Protein AF-A0A372Q2W2-F1 (afdb_monomer_lite)

Radius of gyration: 63.66 Å; chains: 1; bounding box: 96×68×212 Å

Structure (mmCIF, N/CA/C/O backbone):
data_AF-A0A372Q2W2-F1
#
_entry.id   AF-A0A372Q2W2-F1
#
loop_
_atom_site.group_PDB
_atom_site.id
_atom_site.type_symbol
_atom_site.label_atom_id
_atom_site.label_alt_id
_atom_site.label_comp_id
_atom_site.label_asym_id
_atom_site.label_entity_id
_atom_site.label_seq_id
_atom_site.pdbx_PDB_ins_code
_atom_site.Cartn_x
_atom_site.Cartn_y
_atom_site.Cartn_z
_atom_site.occupancy
_atom_site.B_iso_or_equiv
_atom_site.auth_seq_id
_atom_site.auth_comp_id
_atom_site.auth_asym_id
_atom_site.auth_atom_id
_atom_site.pdbx_PDB_model_num
ATOM 1 N N . MET A 1 1 ? -8.840 1.214 107.432 1.00 38.44 1 MET A N 1
ATOM 2 C CA . MET A 1 1 ? -9.945 1.806 108.218 1.00 38.44 1 MET A CA 1
ATOM 3 C C . MET A 1 1 ? -10.559 2.932 107.397 1.00 38.44 1 MET A C 1
ATOM 5 O O . MET A 1 1 ? -9.838 3.856 107.045 1.00 38.44 1 MET A O 1
ATOM 9 N N . GLN A 1 2 ? -11.826 2.793 106.997 1.00 54.72 2 GLN A N 1
ATOM 10 C CA . GLN A 1 2 ? -12.550 3.765 106.167 1.00 54.72 2 GLN A CA 1
ATOM 11 C C . GLN A 1 2 ? -13.112 4.886 107.051 1.00 54.72 2 GLN A C 1
ATOM 13 O O . GLN A 1 2 ? -13.698 4.611 108.096 1.00 54.72 2 GLN A O 1
ATOM 18 N N . ARG A 1 3 ? -12.889 6.142 106.651 1.00 56.47 3 ARG A N 1
ATOM 19 C CA . ARG A 1 3 ? -13.438 7.323 107.326 1.00 56.47 3 ARG A CA 1
ATOM 20 C C . ARG A 1 3 ? -14.898 7.477 106.904 1.00 56.47 3 ARG A C 1
ATOM 22 O O . ARG A 1 3 ? -15.181 7.546 105.713 1.00 56.47 3 ARG A O 1
ATOM 29 N N . ILE A 1 4 ? -15.804 7.486 107.875 1.00 56.66 4 ILE A N 1
ATOM 30 C CA . ILE A 1 4 ? -17.222 7.775 107.660 1.00 56.66 4 ILE A CA 1
ATOM 31 C C . ILE A 1 4 ? -17.344 9.300 107.596 1.00 56.66 4 ILE A C 1
ATOM 33 O O . ILE A 1 4 ? -17.090 9.965 108.598 1.00 56.66 4 ILE A O 1
ATOM 37 N N . CYS A 1 5 ? -17.670 9.844 106.424 1.00 58.06 5 CYS A N 1
ATOM 38 C CA . CYS A 1 5 ? -17.965 11.268 106.262 1.00 58.06 5 CYS A CA 1
ATOM 39 C C . CYS A 1 5 ? -19.364 11.552 106.821 1.00 58.06 5 CYS A C 1
ATOM 41 O O . CYS A 1 5 ? -20.313 10.815 106.541 1.00 58.06 5 CYS A O 1
ATOM 43 N N . THR A 1 6 ? -19.492 12.602 107.624 1.00 60.91 6 THR A N 1
ATOM 44 C CA . THR A 1 6 ? -20.771 13.034 108.204 1.00 60.91 6 THR A CA 1
ATOM 45 C C . THR A 1 6 ? -21.367 14.173 107.385 1.00 60.91 6 THR A C 1
ATOM 47 O O . THR A 1 6 ? -20.654 14.875 106.682 1.00 60.91 6 THR A O 1
ATOM 50 N N . LEU A 1 7 ? -22.685 14.383 107.481 1.00 56.31 7 LEU A N 1
ATOM 51 C CA . LEU A 1 7 ? -23.468 15.332 106.665 1.00 56.31 7 LEU A CA 1
ATOM 52 C C . LEU A 1 7 ? -22.984 16.803 106.708 1.00 56.31 7 LEU A C 1
ATOM 54 O O . LEU A 1 7 ? -23.492 17.629 105.963 1.00 56.31 7 LEU A O 1
ATOM 58 N N . LYS A 1 8 ? -22.019 17.134 107.574 1.00 57.62 8 LYS A N 1
ATOM 59 C CA . LYS A 1 8 ? -21.371 18.452 107.652 1.00 57.62 8 LYS A CA 1
ATOM 60 C C . LYS A 1 8 ? -20.174 18.609 106.706 1.00 57.62 8 LYS A C 1
ATOM 62 O O . LYS A 1 8 ? -19.670 19.711 106.562 1.00 57.62 8 LYS A O 1
ATOM 67 N N . ASP A 1 9 ? -19.746 17.533 106.045 1.00 57.72 9 ASP A N 1
ATOM 68 C CA . ASP A 1 9 ? -18.585 17.521 105.145 1.00 57.72 9 ASP A CA 1
ATOM 69 C C . ASP A 1 9 ? -18.958 17.864 103.681 1.00 57.72 9 ASP A C 1
ATOM 71 O O . ASP A 1 9 ? -18.151 17.682 102.772 1.00 57.72 9 ASP A O 1
ATOM 75 N N . VAL A 1 10 ? -20.192 18.328 103.432 1.00 60.69 10 VAL A N 1
ATOM 76 C CA . VAL A 1 10 ? -20.742 18.636 102.093 1.00 60.69 10 VAL A CA 1
ATOM 77 C C . VAL A 1 10 ? -21.213 20.097 102.025 1.00 60.69 10 VAL A C 1
ATOM 79 O O . VAL A 1 10 ? -22.311 20.382 101.560 1.00 60.69 10 VAL A O 1
ATOM 82 N N . GLU A 1 11 ? -20.410 21.038 102.523 1.00 57.31 11 GLU A N 1
ATOM 83 C CA . GLU A 1 11 ? -20.670 22.484 102.359 1.00 57.31 11 GLU A CA 1
ATOM 84 C C . GLU A 1 11 ? -19.734 23.180 101.357 1.00 57.31 11 GLU A C 1
ATOM 86 O O . GLU A 1 11 ? -19.865 24.379 101.142 1.00 57.31 11 GLU A O 1
ATOM 91 N N . ASP A 1 12 ? -18.882 22.438 100.644 1.00 55.84 12 ASP A N 1
ATOM 92 C CA . ASP A 1 12 ? -18.117 22.983 99.516 1.00 55.84 12 ASP A CA 1
ATOM 93 C C . ASP A 1 12 ? -18.777 22.588 98.192 1.00 55.84 12 ASP A C 1
ATOM 95 O O . ASP A 1 12 ? -18.516 21.544 97.581 1.00 55.84 12 ASP A O 1
ATOM 99 N N . GLY A 1 13 ? -19.713 23.436 97.773 1.00 59.09 13 GLY A N 1
ATOM 100 C CA . GLY A 1 13 ? -20.379 23.342 96.486 1.00 59.09 13 GLY A CA 1
ATOM 101 C C . GLY A 1 13 ? -19.418 23.635 95.340 1.00 59.09 13 GLY A C 1
ATOM 102 O O . GLY A 1 13 ? -19.049 24.782 95.170 1.00 59.09 13 GLY A O 1
ATOM 103 N N . GLU A 1 14 ? -19.048 22.610 94.558 1.00 60.97 14 GLU A N 1
ATOM 104 C CA . GLU A 1 14 ? -18.688 22.722 93.122 1.00 60.97 14 GLU A CA 1
ATOM 105 C C . GLU A 1 14 ? -18.312 21.372 92.451 1.00 60.97 14 GLU A C 1
ATOM 107 O O . GLU A 1 14 ? -17.466 21.306 91.562 1.00 60.97 14 GLU A O 1
ATOM 112 N N . LYS A 1 15 ? -18.923 20.239 92.841 1.00 60.97 15 LYS A N 1
ATOM 113 C CA . LYS A 1 15 ? -18.635 18.922 92.211 1.00 60.97 15 LYS A CA 1
ATOM 114 C C . LYS A 1 15 ? -19.848 18.058 91.875 1.00 60.97 15 LYS A C 1
ATOM 116 O O . LYS A 1 15 ? -19.739 16.838 91.781 1.00 60.97 15 LYS A O 1
ATOM 121 N N . LEU A 1 16 ? -21.002 18.667 91.634 1.00 60.53 16 LEU A N 1
ATOM 122 C CA . LEU A 1 16 ? -22.105 17.957 90.994 1.00 60.53 16 LEU A CA 1
ATOM 123 C C . LEU A 1 16 ? -22.059 18.296 89.508 1.00 60.53 16 LEU A C 1
ATOM 125 O O . LEU A 1 16 ? -22.544 19.340 89.080 1.00 60.53 16 LEU A O 1
ATOM 129 N N . GLY A 1 17 ? -21.423 17.419 88.724 1.00 62.66 17 GLY A N 1
ATOM 130 C CA . GLY A 1 17 ? -21.629 17.404 87.277 1.00 62.66 17 GLY A CA 1
ATOM 131 C C . GLY A 1 17 ? -23.129 17.406 86.971 1.00 62.66 17 GLY A C 1
ATOM 132 O O . GLY A 1 17 ? -23.929 16.965 87.800 1.00 62.66 17 GLY A O 1
ATOM 133 N N . SER A 1 18 ? -23.503 17.947 85.810 1.00 64.75 18 SER A N 1
ATOM 134 C CA . SER A 1 18 ? -24.898 18.095 85.384 1.00 64.75 18 SER A CA 1
ATOM 135 C C . SER A 1 18 ? -25.704 16.836 85.731 1.00 64.75 18 SER A C 1
ATOM 137 O O . SER A 1 18 ? -25.207 15.736 85.462 1.00 64.75 18 SER A O 1
ATOM 139 N N . PRO A 1 19 ? -26.918 16.961 86.309 1.00 62.28 19 PRO A N 1
ATOM 140 C CA . PRO A 1 19 ? -27.772 15.808 86.554 1.00 62.28 19 PRO A CA 1
ATOM 141 C C . PRO A 1 19 ? -27.828 14.963 85.279 1.00 62.28 19 PRO A C 1
ATOM 143 O O . PRO A 1 19 ? -27.962 15.554 84.198 1.00 62.28 19 PRO A O 1
ATOM 146 N N . PRO A 1 20 ? -27.693 13.623 85.358 1.00 64.31 20 PRO A N 1
ATOM 147 C CA . PRO A 1 20 ? -27.841 12.786 84.179 1.00 64.31 20 PRO A CA 1
ATOM 148 C C . PRO A 1 20 ? -29.150 13.191 83.521 1.00 64.31 20 PRO A C 1
ATOM 150 O O . PRO A 1 20 ? -30.167 13.299 84.210 1.00 64.31 20 PRO A O 1
ATOM 153 N N . LEU A 1 21 ? -29.089 13.518 82.228 1.00 58.56 21 LEU A N 1
ATOM 154 C CA . LEU A 1 21 ? -30.245 13.968 81.471 1.00 58.56 21 LEU A CA 1
ATOM 155 C C . LEU A 1 21 ? -31.319 12.890 81.642 1.00 58.56 21 LEU A C 1
ATOM 157 O O . LEU A 1 21 ? -31.222 11.822 81.040 1.00 58.56 21 LEU A O 1
ATOM 161 N N . ASN A 1 22 ? -32.278 13.132 82.539 1.00 55.81 22 ASN A N 1
ATOM 162 C CA . ASN A 1 22 ? -33.287 12.164 82.942 1.00 55.81 22 ASN A CA 1
ATOM 163 C C . ASN A 1 22 ? -34.325 12.109 81.824 1.00 55.81 22 ASN A C 1
ATOM 165 O O . ASN A 1 22 ? -35.427 12.645 81.930 1.00 55.81 22 ASN A O 1
ATOM 169 N N . ARG A 1 23 ? -33.914 11.564 80.678 1.00 65.62 23 ARG A N 1
ATOM 170 C CA . ARG A 1 23 ? -34.832 11.228 79.608 1.00 65.62 23 ARG A CA 1
ATOM 171 C C . ARG A 1 23 ? -35.626 10.039 80.107 1.00 65.62 23 ARG A C 1
ATOM 173 O O . ARG A 1 23 ? -35.096 8.937 80.235 1.00 65.62 23 ARG A O 1
ATOM 180 N N . TYR A 1 24 ? -36.905 10.287 80.362 1.00 74.88 24 TYR A N 1
ATOM 181 C CA . TYR A 1 24 ? -37.892 9.223 80.347 1.00 74.88 24 TYR A CA 1
ATOM 182 C C . TYR A 1 24 ? -37.689 8.379 79.076 1.00 74.88 24 TYR A C 1
ATOM 184 O O . TYR A 1 24 ? -37.323 8.937 78.032 1.00 74.88 24 TYR A O 1
ATOM 192 N N . PRO A 1 25 ? -37.884 7.051 79.148 1.00 78.94 25 PRO A N 1
ATOM 193 C CA . PRO A 1 25 ? -37.880 6.211 77.961 1.00 78.94 25 PRO A CA 1
ATOM 194 C C . PRO A 1 25 ? -38.804 6.820 76.901 1.00 78.94 25 PRO A C 1
ATOM 196 O O . PRO A 1 25 ? -39.837 7.386 77.282 1.00 78.94 25 PRO A O 1
ATOM 199 N N . PRO A 1 26 ? -38.454 6.718 75.606 1.00 84.19 26 PRO A N 1
ATOM 200 C CA . PRO A 1 26 ? -39.281 7.253 74.537 1.00 84.19 26 PRO A CA 1
ATOM 201 C C . PRO A 1 26 ? -40.734 6.833 74.718 1.00 84.19 26 PRO A C 1
ATOM 203 O O . PRO A 1 26 ? -41.021 5.676 75.051 1.00 84.19 26 PRO A O 1
ATOM 206 N N . SER A 1 27 ? -41.655 7.774 74.529 1.00 90.81 27 SER A N 1
ATOM 207 C CA . SER A 1 27 ? -43.072 7.445 74.645 1.00 90.81 27 SER A CA 1
ATOM 208 C C . SER A 1 27 ? -43.457 6.437 73.558 1.00 90.81 27 SER A C 1
ATOM 210 O O . SER A 1 27 ? -42.832 6.366 72.499 1.00 90.81 27 SER A O 1
ATOM 212 N N . ARG A 1 28 ? -44.518 5.655 73.782 1.00 93.50 28 ARG A N 1
ATOM 213 C CA . ARG A 1 28 ? -44.999 4.692 72.777 1.00 93.50 28 ARG A CA 1
ATOM 214 C C . ARG A 1 28 ? -45.209 5.343 71.398 1.00 93.50 28 ARG A C 1
ATOM 216 O O . ARG A 1 28 ? -44.862 4.738 70.390 1.00 93.50 28 ARG A O 1
ATOM 223 N N . ALA A 1 29 ? -45.727 6.571 71.367 1.00 93.31 29 ALA A N 1
ATOM 224 C CA . ALA A 1 29 ? -45.943 7.320 70.132 1.00 93.31 29 ALA A CA 1
ATOM 225 C C . ALA A 1 29 ? -44.623 7.679 69.423 1.00 93.31 29 ALA A C 1
ATOM 227 O O . ALA A 1 29 ? -44.530 7.552 68.206 1.00 93.31 29 ALA A O 1
ATOM 228 N N . GLU A 1 30 ? -43.585 8.065 70.173 1.00 93.00 30 GLU A N 1
ATOM 229 C CA . GLU A 1 30 ? -42.253 8.340 69.611 1.00 93.00 30 GLU A CA 1
ATOM 230 C C . GLU A 1 30 ? -41.621 7.080 69.011 1.00 93.00 30 GLU A C 1
ATOM 232 O O . GLU A 1 30 ? -40.990 7.151 67.957 1.00 93.00 30 GLU A O 1
ATOM 237 N N . ILE A 1 31 ? -41.808 5.922 69.652 1.00 94.25 31 ILE A N 1
ATOM 238 C CA . ILE A 1 31 ? -41.313 4.634 69.146 1.00 94.25 31 ILE A CA 1
ATOM 239 C C . ILE A 1 31 ? -42.034 4.252 67.849 1.00 94.25 31 ILE A C 1
ATOM 241 O O . ILE A 1 31 ? -41.382 3.854 66.885 1.00 94.25 31 ILE A O 1
ATOM 245 N N . GLU A 1 32 ? -43.361 4.389 67.795 1.00 95.88 32 GLU A N 1
ATOM 246 C CA . GLU A 1 32 ? -44.143 4.104 66.585 1.00 95.88 32 GLU A CA 1
ATOM 247 C C . GLU A 1 32 ? -43.736 5.024 65.423 1.00 95.88 32 GLU A C 1
ATOM 249 O O . GLU A 1 32 ? -43.525 4.555 64.306 1.00 95.88 32 GLU A O 1
ATOM 254 N N . GLU A 1 33 ? -43.526 6.316 65.681 1.00 95.56 33 GLU A N 1
ATOM 255 C CA . GLU A 1 33 ? -43.071 7.265 64.662 1.00 95.56 33 GLU A CA 1
ATOM 256 C C . GLU A 1 33 ? -41.638 6.964 64.181 1.00 95.56 33 GLU A C 1
ATOM 258 O O . GLU A 1 33 ? -41.339 7.039 62.987 1.00 95.56 33 GLU A O 1
ATOM 263 N N . GLN A 1 34 ? -40.735 6.586 65.094 1.00 95.62 34 GLN A N 1
ATOM 264 C CA . GLN A 1 34 ? -39.393 6.119 64.733 1.00 95.62 34 GLN A CA 1
ATOM 265 C C . GLN A 1 34 ? -39.442 4.851 63.877 1.00 95.62 34 GLN A C 1
ATOM 267 O O . GLN A 1 34 ? -38.691 4.757 62.910 1.00 95.62 34 GLN A O 1
ATOM 272 N N . LEU A 1 35 ? -40.337 3.911 64.186 1.00 96.69 35 LEU A N 1
ATOM 273 C CA . LEU A 1 35 ? -40.507 2.686 63.410 1.00 96.69 35 LEU A CA 1
ATOM 274 C C . LEU A 1 35 ? -41.027 2.977 61.996 1.00 96.69 35 LEU A C 1
ATOM 276 O O . LEU A 1 35 ? -40.514 2.413 61.034 1.00 96.69 35 LEU A O 1
ATOM 280 N N . VAL A 1 36 ? -41.999 3.884 61.853 1.00 97.25 36 VAL A N 1
ATOM 281 C CA . VAL A 1 36 ? -42.505 4.315 60.538 1.00 97.25 36 VAL A CA 1
ATOM 282 C C . VAL A 1 36 ? -41.385 4.938 59.703 1.00 97.25 36 VAL A C 1
ATOM 284 O O . VAL A 1 36 ? -41.212 4.560 58.546 1.00 97.25 36 VAL A O 1
ATOM 287 N N . ARG A 1 37 ? -40.579 5.832 60.294 1.00 97.44 37 ARG A N 1
ATOM 288 C CA . ARG A 1 37 ? -39.408 6.413 59.614 1.00 97.44 37 ARG A CA 1
ATOM 289 C C . ARG A 1 37 ? -38.397 5.347 59.200 1.00 97.44 37 ARG A C 1
ATOM 291 O O . ARG A 1 37 ? -37.998 5.315 58.043 1.00 97.44 37 ARG A O 1
ATOM 298 N N . ALA A 1 38 ? -38.037 4.446 60.113 1.00 97.44 38 ALA A N 1
ATOM 299 C CA . ALA A 1 38 ? -37.080 3.380 59.832 1.00 97.44 38 ALA A CA 1
ATOM 300 C C . ALA A 1 38 ? -37.562 2.454 58.702 1.00 97.44 38 ALA A C 1
ATOM 302 O O . ALA A 1 38 ? -36.780 2.102 57.823 1.00 97.44 38 ALA A O 1
ATOM 303 N N . ASN A 1 39 ? -38.852 2.107 58.679 1.00 97.62 39 ASN A N 1
ATOM 304 C CA . ASN A 1 39 ? -39.432 1.307 57.600 1.00 97.62 39 ASN A CA 1
ATOM 305 C C . ASN A 1 39 ? -39.370 2.043 56.255 1.00 97.62 39 ASN A C 1
ATOM 307 O O . ASN A 1 39 ? -38.974 1.446 55.255 1.00 97.62 39 ASN A O 1
ATOM 311 N N . GLN A 1 40 ? -39.685 3.342 56.233 1.00 97.88 40 GLN A N 1
ATOM 312 C CA . GLN A 1 40 ? -39.597 4.156 55.019 1.00 97.88 40 GLN A CA 1
ATOM 313 C C . GLN A 1 40 ? -38.157 4.266 54.494 1.00 97.88 40 GLN A C 1
ATOM 315 O O . GLN A 1 40 ? -37.920 4.192 53.282 1.00 97.88 40 GLN A O 1
ATOM 320 N N . ASP A 1 41 ? -37.186 4.414 55.395 1.00 98.00 41 ASP A N 1
ATOM 321 C CA . ASP A 1 41 ? -35.764 4.434 55.053 1.00 98.00 41 ASP A CA 1
ATOM 322 C C . ASP A 1 41 ? -35.319 3.077 54.486 1.00 98.00 41 ASP A C 1
ATOM 324 O O . ASP A 1 41 ? -34.608 3.028 53.478 1.00 98.00 41 ASP A O 1
ATOM 328 N N . CYS A 1 42 ? -35.784 1.968 55.072 1.00 97.88 42 CYS A N 1
ATOM 329 C CA . CYS A 1 42 ? -35.529 0.621 54.563 1.00 97.88 42 CYS A CA 1
ATOM 330 C C . CYS A 1 42 ? -36.097 0.414 53.153 1.00 97.88 42 CYS A C 1
ATOM 332 O O . CYS A 1 42 ? -35.379 -0.083 52.283 1.00 97.88 42 CYS A O 1
ATOM 334 N N . GLU A 1 43 ? -37.343 0.814 52.894 1.00 98.06 43 GLU A N 1
ATOM 335 C CA . GLU A 1 43 ? -37.943 0.737 51.555 1.00 98.06 43 GLU A CA 1
ATOM 336 C C . GLU A 1 43 ? -37.144 1.554 50.537 1.00 98.06 43 GLU A C 1
ATOM 338 O O . GLU A 1 43 ? -36.782 1.058 49.468 1.00 98.06 43 GLU A O 1
ATOM 343 N N . THR A 1 44 ? -36.774 2.782 50.905 1.00 97.81 44 THR A N 1
ATOM 344 C CA . THR A 1 44 ? -35.970 3.667 50.054 1.00 97.81 44 THR A CA 1
ATOM 345 C C . THR A 1 44 ? -34.603 3.056 49.743 1.00 97.81 44 THR A C 1
ATOM 347 O O . THR A 1 44 ? -34.137 3.106 48.599 1.00 97.81 44 THR A O 1
ATOM 350 N N . ALA A 1 45 ? -33.953 2.443 50.735 1.00 98.25 45 ALA A N 1
ATOM 351 C CA . ALA A 1 45 ? -32.677 1.761 50.559 1.00 98.25 45 ALA A CA 1
ATOM 352 C C . ALA A 1 45 ? -32.797 0.548 49.621 1.00 98.25 45 ALA A C 1
ATOM 354 O O . ALA A 1 45 ? -31.951 0.374 48.738 1.00 98.25 45 ALA A O 1
ATOM 355 N N . ILE A 1 46 ? -33.859 -0.255 49.759 1.00 98.25 46 ILE A N 1
ATOM 356 C CA . ILE A 1 46 ? -34.144 -1.394 48.873 1.00 98.25 46 ILE A CA 1
ATOM 357 C C . ILE A 1 46 ? -34.349 -0.910 47.434 1.00 98.25 46 ILE A C 1
ATOM 359 O O . ILE A 1 46 ? -33.732 -1.441 46.508 1.00 98.25 46 ILE A O 1
ATOM 363 N N . ASP A 1 47 ? -35.140 0.142 47.236 1.00 98.44 47 ASP A N 1
ATOM 364 C CA . ASP A 1 47 ? -35.374 0.744 45.924 1.00 98.44 47 ASP A CA 1
ATOM 365 C C . ASP A 1 47 ? -34.089 1.270 45.284 1.00 98.44 47 ASP A C 1
ATOM 367 O O . ASP A 1 47 ? -33.840 1.062 44.090 1.00 98.44 47 ASP A O 1
ATOM 371 N N . CYS A 1 48 ? -33.238 1.927 46.071 1.00 98.31 48 CYS A N 1
ATOM 372 C CA . CYS A 1 48 ? -31.932 2.383 45.612 1.00 98.31 48 CYS A CA 1
ATOM 373 C C . CYS A 1 48 ? -31.040 1.199 45.213 1.00 98.31 48 CYS A C 1
ATOM 375 O O . CYS A 1 48 ? -30.428 1.228 44.141 1.00 98.31 48 CYS A O 1
ATOM 377 N N . GLY A 1 49 ? -31.017 0.134 46.021 1.00 98.62 49 GLY A N 1
ATOM 378 C CA . GLY A 1 49 ? -30.296 -1.104 45.727 1.00 98.62 49 GLY A CA 1
ATOM 379 C C . GLY A 1 49 ? -30.766 -1.762 44.427 1.00 98.62 49 GLY A C 1
ATOM 380 O O . GLY A 1 49 ? -29.947 -2.121 43.578 1.00 98.62 49 GLY A O 1
ATOM 381 N N . ASN A 1 50 ? -32.080 -1.832 44.208 1.00 98.38 50 ASN A N 1
ATOM 382 C CA . ASN A 1 50 ? -32.673 -2.383 42.989 1.00 98.38 50 ASN A CA 1
ATOM 383 C C . ASN A 1 50 ? -32.288 -1.572 41.743 1.00 98.38 50 ASN A C 1
ATOM 385 O O . ASN A 1 50 ? -31.890 -2.142 40.719 1.00 98.38 50 ASN A O 1
ATOM 389 N N . ARG A 1 51 ? -32.336 -0.235 41.827 1.00 98.50 51 ARG A N 1
ATOM 390 C CA . ARG A 1 51 ? -31.897 0.651 40.733 1.00 98.50 51 ARG A CA 1
ATOM 391 C C . ARG A 1 51 ? -30.408 0.493 40.444 1.00 98.50 51 ARG A C 1
ATOM 393 O O . ARG A 1 51 ? -30.015 0.453 39.275 1.00 98.50 51 ARG A O 1
ATOM 400 N N . LEU A 1 52 ? -29.581 0.383 41.483 1.00 98.50 52 LEU A N 1
ATOM 401 C CA . LEU A 1 52 ? -28.144 0.168 41.337 1.00 98.50 52 LEU A CA 1
ATOM 402 C C . LEU A 1 52 ? -27.859 -1.168 40.644 1.00 98.50 52 LEU A C 1
ATOM 404 O O . LEU A 1 52 ? -27.113 -1.204 39.667 1.00 98.50 52 LEU A O 1
ATOM 408 N N . LEU A 1 53 ? -28.517 -2.246 41.073 1.00 98.50 53 LEU A N 1
ATOM 409 C CA . LEU A 1 53 ? -28.384 -3.566 40.460 1.00 98.50 53 LEU A CA 1
ATOM 410 C C . LEU A 1 53 ? -28.768 -3.548 38.973 1.00 98.50 53 LEU A C 1
ATOM 412 O O . LEU A 1 53 ? -28.063 -4.129 38.143 1.00 98.50 53 LEU A O 1
ATOM 416 N N . ALA A 1 54 ? -29.856 -2.861 38.614 1.00 98.38 54 ALA A N 1
ATOM 417 C CA . ALA A 1 54 ? -30.269 -2.705 37.221 1.00 98.38 54 ALA A CA 1
ATOM 418 C C . ALA A 1 54 ? -29.203 -1.972 36.385 1.00 98.38 54 ALA A C 1
ATOM 420 O O . ALA A 1 54 ? -28.851 -2.434 35.296 1.00 98.38 54 ALA A O 1
ATOM 421 N N . ARG A 1 55 ? -28.625 -0.884 36.913 1.00 98.44 55 ARG A N 1
ATOM 422 C CA . ARG A 1 55 ? -27.527 -0.152 36.254 1.00 98.44 55 ARG A CA 1
ATOM 423 C C . ARG A 1 55 ? -26.279 -1.019 36.087 1.00 98.44 55 ARG A C 1
ATOM 425 O O . ARG A 1 55 ? -25.720 -1.061 34.992 1.00 98.44 55 ARG A O 1
ATOM 432 N N . CYS A 1 56 ? -25.888 -1.771 37.115 1.00 98.50 56 CYS A N 1
ATOM 433 C CA . CYS A 1 56 ? -24.752 -2.694 37.049 1.00 98.50 56 CYS A CA 1
ATOM 434 C C . CYS A 1 56 ? -24.931 -3.751 35.949 1.00 98.50 56 CYS A C 1
ATOM 436 O O . CYS A 1 56 ? -23.990 -4.034 35.207 1.00 98.50 56 CYS A O 1
ATOM 438 N N . LYS A 1 57 ? -26.146 -4.293 35.775 1.00 98.38 57 LYS A N 1
ATOM 439 C CA . LYS A 1 57 ? -26.447 -5.247 34.692 1.00 98.38 57 LYS A CA 1
ATOM 440 C C . LYS A 1 57 ? -26.255 -4.635 33.302 1.00 98.38 57 LYS A C 1
ATOM 442 O O . LYS A 1 57 ? -25.722 -5.305 32.417 1.00 98.38 57 LYS A O 1
ATOM 447 N N . VAL A 1 58 ? -26.681 -3.387 33.098 1.00 98.44 58 VAL A N 1
ATOM 448 C CA . VAL A 1 58 ? -26.494 -2.676 31.821 1.00 98.44 58 VAL A CA 1
ATOM 449 C C . VAL A 1 58 ? -25.009 -2.432 31.557 1.00 98.44 58 VAL A C 1
ATOM 451 O O . VAL A 1 58 ? -24.520 -2.786 30.485 1.00 98.44 58 VAL A O 1
ATOM 454 N N . LEU A 1 59 ? -24.277 -1.915 32.549 1.00 98.44 59 LEU A N 1
ATOM 455 C CA . LEU A 1 59 ? -22.839 -1.660 32.433 1.00 98.44 59 LEU A CA 1
ATOM 456 C C . LEU A 1 59 ? -22.048 -2.934 32.127 1.00 98.44 59 LEU A C 1
ATOM 458 O O . LEU A 1 59 ? -21.155 -2.911 31.287 1.00 98.44 59 LEU A O 1
ATOM 462 N N . TYR A 1 60 ? -22.399 -4.060 32.750 1.00 98.50 60 TYR A N 1
ATOM 463 C CA . TYR A 1 60 ? -21.751 -5.341 32.479 1.00 98.50 60 TYR A CA 1
ATOM 464 C C . TYR A 1 60 ? -21.927 -5.785 31.019 1.00 98.50 60 TYR A C 1
ATOM 466 O O . TYR A 1 60 ? -20.960 -6.175 30.361 1.00 98.50 60 TYR A O 1
ATOM 474 N N . LYS A 1 61 ? -23.154 -5.689 30.485 1.00 98.50 61 LYS A N 1
ATOM 475 C CA . LYS A 1 61 ? -23.436 -6.017 29.077 1.00 98.50 61 LYS A CA 1
ATOM 476 C C . LYS A 1 61 ? -22.666 -5.106 28.126 1.00 98.50 61 LYS A C 1
ATOM 478 O O . LYS A 1 61 ? -22.100 -5.586 27.146 1.00 98.50 61 LYS A O 1
ATOM 483 N N . GLU A 1 62 ? -22.622 -3.816 28.431 1.00 98.44 62 GLU A N 1
ATOM 484 C CA . GLU A 1 62 ? -21.937 -2.836 27.597 1.00 98.44 62 GLU A CA 1
ATOM 485 C C . GLU A 1 62 ? -20.417 -3.026 27.617 1.00 98.44 62 GLU A C 1
ATOM 487 O O . GLU A 1 62 ? -19.778 -3.003 26.566 1.00 98.44 62 GLU A O 1
ATOM 492 N N . ASN A 1 63 ? -19.841 -3.326 28.782 1.00 98.56 63 ASN A N 1
ATOM 493 C CA . ASN A 1 63 ? -18.422 -3.642 28.912 1.00 98.56 63 ASN A CA 1
ATOM 494 C C . ASN A 1 63 ? -18.056 -4.887 28.086 1.00 98.56 63 ASN A C 1
ATOM 496 O O . ASN A 1 63 ? -17.105 -4.860 27.307 1.00 98.56 63 ASN A O 1
ATOM 500 N N . ARG A 1 64 ? -18.880 -5.943 28.143 1.00 98.50 64 ARG A N 1
ATOM 501 C CA . ARG A 1 64 ? -18.703 -7.127 27.289 1.00 98.50 64 ARG A CA 1
ATOM 502 C C . ARG A 1 64 ? -18.753 -6.767 25.800 1.00 98.50 64 ARG A C 1
ATOM 504 O O . ARG A 1 64 ? -17.874 -7.166 25.042 1.00 98.50 64 ARG A O 1
ATOM 511 N N . ARG A 1 65 ? -19.727 -5.948 25.389 1.00 98.56 65 ARG A N 1
ATOM 512 C CA . ARG A 1 65 ? -19.859 -5.469 24.004 1.00 98.56 65 ARG A CA 1
ATOM 513 C C . ARG A 1 65 ? -18.625 -4.685 23.544 1.00 98.56 65 ARG A C 1
ATOM 515 O O . ARG A 1 65 ? -18.229 -4.787 22.383 1.00 98.56 65 ARG A O 1
ATOM 522 N N . ILE A 1 66 ? -18.045 -3.863 24.418 1.00 98.56 66 ILE A N 1
ATOM 523 C CA . ILE A 1 66 ? -16.825 -3.097 24.132 1.00 98.56 66 ILE A CA 1
ATOM 524 C C . ILE A 1 66 ? -15.625 -4.037 24.000 1.00 98.56 66 ILE A C 1
ATOM 526 O O . ILE A 1 66 ? -14.886 -3.916 23.026 1.00 98.56 66 ILE A O 1
ATOM 530 N N . GLN A 1 67 ? -15.470 -5.009 24.900 1.00 98.62 67 GLN A N 1
ATOM 531 C CA . GLN A 1 67 ? -14.396 -6.004 24.825 1.00 98.62 67 GLN A CA 1
ATOM 532 C C . GLN A 1 67 ? -14.454 -6.826 23.533 1.00 98.62 67 GLN A C 1
ATOM 534 O O . GLN A 1 67 ? -13.426 -7.044 22.893 1.00 98.62 67 GLN A O 1
ATOM 539 N N . ASP A 1 68 ? -15.646 -7.244 23.107 1.00 98.56 68 ASP A N 1
ATOM 540 C CA . ASP A 1 68 ? -15.812 -7.990 21.858 1.00 98.56 68 ASP A CA 1
ATOM 541 C C . ASP A 1 68 ? -15.432 -7.135 20.638 1.00 98.56 68 ASP A C 1
ATOM 543 O O . ASP A 1 68 ? -14.729 -7.601 19.736 1.00 98.56 68 ASP A O 1
ATOM 547 N N . LYS A 1 69 ? -15.811 -5.847 20.632 1.00 98.56 69 LYS A N 1
ATOM 548 C CA . LYS A 1 69 ? -15.356 -4.900 19.601 1.00 98.56 69 LYS A CA 1
ATOM 549 C C . LYS A 1 69 ? -13.842 -4.712 19.628 1.00 98.56 69 LYS A C 1
ATOM 551 O O . LYS A 1 69 ? -13.224 -4.722 18.569 1.00 98.56 69 LYS A O 1
ATOM 556 N N . GLN A 1 70 ? -13.243 -4.575 20.808 1.00 98.62 70 GLN A N 1
ATOM 557 C CA . GLN A 1 70 ? -11.799 -4.418 20.957 1.00 98.62 70 GLN A CA 1
ATOM 558 C C . GLN A 1 70 ? -11.051 -5.620 20.374 1.00 98.62 70 GLN A C 1
ATOM 560 O O . GLN A 1 70 ? -10.158 -5.429 19.555 1.00 98.62 70 GLN A O 1
ATOM 565 N N . LYS A 1 71 ? -11.476 -6.850 20.694 1.00 98.62 71 LYS A N 1
ATOM 566 C CA . LYS A 1 71 ? -10.910 -8.077 20.106 1.00 98.62 71 LYS A CA 1
ATOM 567 C C . LYS A 1 71 ? -11.006 -8.078 18.581 1.00 98.62 71 LYS A C 1
ATOM 569 O O . LYS A 1 71 ? -10.034 -8.413 17.906 1.00 98.62 71 LYS A O 1
ATOM 574 N N . LYS A 1 72 ? -12.156 -7.668 18.032 1.00 98.62 72 LYS A N 1
ATOM 575 C CA . LYS A 1 72 ? -12.346 -7.550 16.580 1.00 98.62 72 LYS A CA 1
ATOM 576 C C . LYS A 1 72 ? -11.378 -6.537 15.965 1.00 98.62 72 LYS A C 1
ATOM 578 O O . LYS A 1 72 ? -10.759 -6.842 14.951 1.00 98.62 72 LYS A O 1
ATOM 583 N N . TYR A 1 73 ? -11.218 -5.362 16.572 1.00 98.50 73 TYR A N 1
ATOM 584 C CA . TYR A 1 73 ? -10.275 -4.355 16.084 1.00 98.50 73 TYR A CA 1
ATOM 585 C C . TYR A 1 73 ? -8.825 -4.822 16.172 1.00 98.50 73 TYR A C 1
ATOM 587 O O . TYR A 1 73 ? -8.073 -4.594 15.233 1.00 98.50 73 TYR A O 1
ATOM 595 N N . THR A 1 74 ? -8.437 -5.530 17.234 1.00 98.69 74 THR A N 1
ATOM 596 C CA . THR A 1 74 ? -7.098 -6.124 17.342 1.00 98.69 74 THR A CA 1
ATOM 597 C C . THR A 1 74 ? -6.829 -7.120 16.213 1.00 98.69 74 THR A C 1
ATOM 599 O O . THR A 1 74 ? -5.753 -7.089 15.621 1.00 98.69 74 THR A O 1
ATOM 602 N N . LEU A 1 75 ? -7.806 -7.969 15.873 1.00 98.56 75 LEU A N 1
ATOM 603 C CA . LEU A 1 75 ? -7.674 -8.912 14.761 1.00 98.56 75 LEU A CA 1
ATOM 604 C C . LEU A 1 75 ? -7.538 -8.189 13.414 1.00 98.56 75 LEU A C 1
ATOM 606 O O . LEU A 1 75 ? -6.634 -8.500 12.644 1.00 98.56 75 LEU A O 1
ATOM 610 N N . LEU A 1 76 ? -8.401 -7.202 13.153 1.00 98.62 76 LEU A N 1
ATOM 611 C CA . LEU A 1 76 ? -8.346 -6.402 11.926 1.00 98.62 76 LEU A CA 1
ATOM 612 C C . LEU A 1 76 ? -7.026 -5.638 11.803 1.00 98.62 76 LEU A C 1
ATOM 614 O O . LEU A 1 76 ? -6.448 -5.580 10.725 1.00 98.62 76 LEU A O 1
ATOM 618 N N . PHE A 1 77 ? -6.527 -5.081 12.906 1.00 98.56 77 PHE A N 1
ATOM 619 C CA . PHE A 1 77 ? -5.242 -4.395 12.929 1.00 98.56 77 PHE A CA 1
ATOM 620 C C . PHE A 1 77 ? -4.099 -5.349 12.575 1.00 98.56 77 PHE A C 1
ATOM 622 O O . PHE A 1 77 ? -3.259 -5.001 11.752 1.00 98.56 77 PHE A O 1
ATOM 629 N N . LYS A 1 78 ? -4.105 -6.573 13.118 1.00 98.62 78 LYS A N 1
ATOM 630 C CA . LYS A 1 78 ? -3.114 -7.600 12.776 1.00 98.62 78 LYS A CA 1
ATOM 631 C C . LYS A 1 78 ? -3.140 -7.940 11.278 1.00 98.62 78 LYS A C 1
ATOM 633 O O . LYS A 1 78 ? -2.098 -7.901 10.628 1.00 98.62 78 LYS A O 1
ATOM 638 N N . GLN A 1 79 ? -4.325 -8.177 10.714 1.00 98.62 79 GLN A N 1
ATOM 639 C CA . GLN A 1 79 ? -4.489 -8.445 9.278 1.00 98.62 79 GLN A CA 1
ATOM 640 C C . GLN A 1 79 ? -4.018 -7.273 8.408 1.00 98.62 79 GLN A C 1
ATOM 642 O O . GLN A 1 79 ? -3.351 -7.474 7.392 1.00 98.62 79 GLN A O 1
ATOM 647 N N . LEU A 1 80 ? -4.328 -6.042 8.822 1.00 98.56 80 LEU A N 1
ATOM 648 C CA . LEU A 1 80 ? -3.873 -4.834 8.142 1.00 98.56 80 LEU A CA 1
ATOM 649 C C . LEU A 1 80 ? -2.345 -4.726 8.170 1.00 98.56 80 LEU A C 1
ATOM 651 O O . LEU A 1 80 ? -1.740 -4.395 7.154 1.00 98.56 80 LEU A O 1
ATOM 655 N N . THR A 1 81 ? -1.712 -5.019 9.310 1.00 98.56 81 THR A N 1
ATOM 656 C CA . THR A 1 81 ? -0.249 -4.992 9.414 1.00 98.56 81 THR A CA 1
ATOM 657 C C . THR A 1 81 ? 0.410 -6.049 8.534 1.00 98.56 81 THR A C 1
ATOM 659 O O . THR A 1 81 ? 1.364 -5.718 7.838 1.00 98.56 81 THR A O 1
ATOM 662 N N . GLU A 1 82 ? -0.131 -7.269 8.492 1.00 98.62 82 GLU A N 1
ATOM 663 C CA . GLU A 1 82 ? 0.362 -8.352 7.629 1.00 98.62 82 GLU A CA 1
ATOM 664 C C . GLU A 1 82 ? 0.246 -7.969 6.145 1.00 98.62 82 GLU A C 1
ATOM 666 O O . GLU A 1 82 ? 1.244 -7.971 5.422 1.00 98.62 82 GLU A O 1
ATOM 671 N N . SER A 1 83 ? -0.931 -7.501 5.719 1.00 98.44 83 SER A N 1
ATOM 672 C CA . SER A 1 83 ? -1.163 -7.057 4.334 1.00 98.44 83 SER A CA 1
ATOM 673 C C . SER A 1 83 ? -0.243 -5.895 3.939 1.00 98.44 83 SER A C 1
ATOM 675 O O . SER A 1 83 ? 0.264 -5.839 2.824 1.00 98.44 83 SER A O 1
ATOM 677 N N . ASN A 1 84 ? 0.020 -4.960 4.858 1.00 98.44 84 ASN A N 1
ATOM 678 C CA . ASN A 1 84 ? 0.924 -3.836 4.608 1.00 98.44 84 ASN A CA 1
ATOM 679 C C . ASN A 1 84 ? 2.387 -4.300 4.485 1.00 98.44 84 ASN A C 1
ATOM 681 O O . ASN A 1 84 ? 3.131 -3.785 3.654 1.00 98.44 84 ASN A O 1
ATOM 685 N N . THR A 1 85 ? 2.814 -5.295 5.271 1.00 98.50 85 THR A N 1
ATOM 686 C CA . THR A 1 85 ? 4.157 -5.878 5.115 1.00 98.50 85 THR A CA 1
ATOM 687 C C . THR A 1 85 ? 4.330 -6.601 3.781 1.00 98.50 85 THR A C 1
ATOM 689 O O . THR A 1 85 ? 5.374 -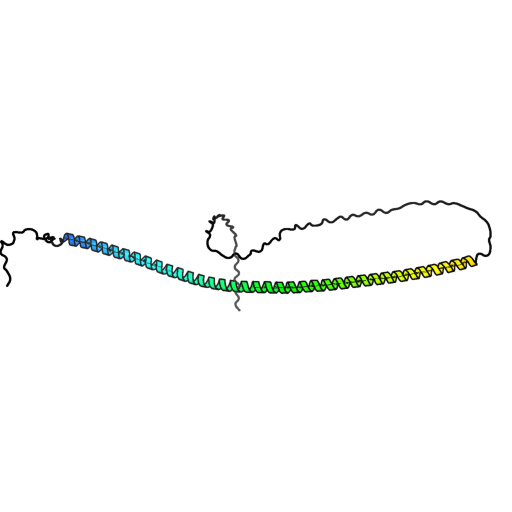6.445 3.150 1.00 98.50 85 THR A O 1
ATOM 692 N N . GLU A 1 86 ? 3.304 -7.317 3.318 1.00 98.62 86 GLU A N 1
ATOM 693 C CA . GLU A 1 86 ? 3.298 -7.980 2.010 1.00 98.62 86 GLU A CA 1
ATOM 694 C C . GLU A 1 86 ? 3.296 -6.966 0.859 1.00 98.62 86 GLU A C 1
ATOM 696 O O . GLU A 1 86 ? 4.094 -7.061 -0.068 1.00 98.62 86 GLU A O 1
ATOM 701 N N . LEU A 1 87 ? 2.475 -5.919 0.946 1.00 98.56 87 LEU A N 1
ATOM 702 C CA . LEU A 1 87 ? 2.462 -4.865 -0.066 1.00 98.56 87 LEU A CA 1
ATOM 703 C C . LEU A 1 87 ? 3.817 -4.151 -0.156 1.00 98.56 87 LEU A C 1
ATOM 705 O O . LEU A 1 87 ? 4.300 -3.870 -1.252 1.00 98.56 87 LEU A O 1
ATOM 709 N N . LYS A 1 88 ? 4.471 -3.893 0.982 1.00 98.69 88 LYS A N 1
ATOM 710 C CA . LYS A 1 88 ? 5.823 -3.317 1.000 1.00 98.69 88 LYS A CA 1
ATOM 711 C C . LYS A 1 88 ? 6.844 -4.218 0.310 1.00 98.69 88 LYS A C 1
ATOM 713 O O . LYS A 1 88 ? 7.663 -3.701 -0.447 1.00 98.69 88 LYS A O 1
ATOM 718 N N . SER A 1 89 ? 6.815 -5.530 0.553 1.00 98.50 89 SER A N 1
ATOM 719 C CA . SER A 1 89 ? 7.751 -6.452 -0.102 1.00 98.50 89 SER A CA 1
ATOM 720 C C . SER A 1 89 ? 7.496 -6.539 -1.609 1.00 98.50 89 SER A C 1
ATOM 722 O O . SER A 1 89 ? 8.453 -6.487 -2.381 1.00 98.50 89 SER A O 1
ATOM 724 N N . LEU A 1 90 ? 6.230 -6.561 -2.040 1.00 98.69 90 LEU A N 1
ATOM 725 C CA . LEU A 1 90 ? 5.856 -6.520 -3.457 1.00 98.69 90 LEU A CA 1
ATOM 726 C C . LEU A 1 90 ? 6.362 -5.251 -4.149 1.00 98.69 90 LEU A C 1
ATOM 728 O O . LEU A 1 90 ? 7.005 -5.346 -5.187 1.00 98.69 90 LEU A O 1
ATOM 732 N N . VAL A 1 91 ? 6.159 -4.072 -3.552 1.00 98.69 91 VAL A N 1
ATOM 733 C CA . VAL A 1 91 ? 6.644 -2.801 -4.121 1.00 98.69 91 VAL A CA 1
ATOM 734 C C . VAL A 1 91 ? 8.166 -2.797 -4.284 1.00 98.69 91 VAL A C 1
ATOM 736 O O . VAL A 1 91 ? 8.675 -2.306 -5.291 1.00 98.69 91 VAL A O 1
ATOM 739 N N . VAL A 1 92 ? 8.906 -3.336 -3.312 1.00 98.69 92 VAL A N 1
ATOM 740 C CA . VAL A 1 92 ? 10.371 -3.444 -3.405 1.00 98.69 92 VAL A CA 1
ATOM 741 C C . VAL A 1 92 ? 10.781 -4.386 -4.540 1.00 98.69 92 VAL A C 1
ATOM 743 O O . VAL A 1 92 ? 11.670 -4.040 -5.318 1.00 98.69 92 VAL A O 1
ATOM 746 N N . ASN A 1 93 ? 10.121 -5.538 -4.665 1.00 98.44 93 ASN A N 1
ATOM 747 C CA . ASN A 1 93 ? 10.410 -6.512 -5.717 1.00 98.44 93 ASN A CA 1
ATOM 748 C C . ASN A 1 93 ? 10.099 -5.961 -7.114 1.00 98.44 93 ASN A C 1
ATOM 750 O O . ASN A 1 93 ? 10.937 -6.070 -8.006 1.00 98.44 93 ASN A O 1
ATOM 754 N N . GLU A 1 94 ? 8.947 -5.313 -7.288 1.00 98.50 94 GLU A N 1
ATOM 755 C CA . GLU A 1 94 ? 8.553 -4.678 -8.550 1.00 98.50 94 GLU A CA 1
ATOM 756 C C . GLU A 1 94 ? 9.560 -3.606 -8.965 1.00 98.50 94 GLU A C 1
ATOM 758 O O . GLU A 1 94 ? 10.092 -3.651 -10.072 1.00 98.50 94 GLU A O 1
ATOM 763 N N . ARG A 1 95 ? 9.928 -2.701 -8.047 1.00 98.44 95 ARG A N 1
ATOM 764 C CA . ARG A 1 95 ? 10.950 -1.673 -8.309 1.00 98.44 95 ARG A CA 1
ATOM 765 C C . ARG A 1 95 ? 12.288 -2.274 -8.723 1.00 98.44 95 ARG A C 1
ATOM 767 O O . ARG A 1 95 ? 12.927 -1.760 -9.637 1.00 98.44 95 ARG A O 1
ATOM 774 N N . LYS A 1 96 ? 12.706 -3.358 -8.067 1.00 98.62 96 LYS A N 1
ATOM 775 C CA . LYS A 1 96 ? 13.935 -4.069 -8.422 1.00 98.62 96 LYS A CA 1
ATOM 776 C C . LYS A 1 96 ? 13.843 -4.662 -9.831 1.00 98.62 96 LYS A C 1
ATOM 778 O O . LYS A 1 96 ? 14.741 -4.434 -10.633 1.00 98.62 96 LYS A O 1
ATOM 783 N N . SER A 1 97 ? 12.754 -5.363 -10.143 1.00 98.38 97 SER A N 1
ATOM 784 C CA . SER A 1 97 ? 12.551 -5.966 -11.465 1.00 98.38 97 SER A CA 1
ATOM 785 C C . SER A 1 97 ? 12.475 -4.920 -12.582 1.00 98.38 97 SER A C 1
ATOM 787 O O . SER A 1 97 ? 13.042 -5.122 -13.653 1.00 98.38 97 SER A O 1
ATOM 789 N N . HIS A 1 98 ? 11.860 -3.763 -12.313 1.00 98.56 98 HIS A N 1
ATOM 790 C CA . HIS A 1 98 ? 11.816 -2.641 -13.243 1.00 98.56 98 HIS A CA 1
ATOM 791 C C . HIS A 1 98 ? 13.217 -2.092 -13.516 1.00 98.56 98 HIS A C 1
ATOM 793 O O . HIS A 1 98 ? 13.581 -1.918 -14.673 1.00 98.56 98 HIS A O 1
ATOM 799 N N . ALA A 1 99 ? 14.024 -1.867 -12.474 1.00 98.50 99 ALA A N 1
ATOM 800 C CA . ALA A 1 99 ? 15.398 -1.390 -12.630 1.00 98.50 99 ALA A CA 1
ATOM 801 C C . ALA A 1 99 ? 16.278 -2.385 -13.413 1.00 98.50 99 ALA A C 1
ATOM 803 O O . ALA A 1 99 ? 17.085 -1.977 -14.246 1.00 98.50 99 ALA A O 1
ATOM 804 N N . GLU A 1 100 ? 16.108 -3.692 -13.185 1.00 98.62 100 GLU A N 1
ATOM 805 C CA . GLU A 1 100 ? 16.803 -4.740 -13.947 1.00 98.62 100 GLU A CA 1
ATOM 806 C C . GLU A 1 100 ? 16.394 -4.737 -15.428 1.00 98.62 100 GLU A C 1
ATOM 808 O O . GLU A 1 100 ? 17.247 -4.834 -16.314 1.00 98.62 100 GLU A O 1
ATOM 813 N N . LEU A 1 101 ? 15.096 -4.592 -15.705 1.00 98.62 101 LEU A N 1
ATOM 814 C CA . LEU A 1 101 ? 14.567 -4.533 -17.065 1.00 98.62 101 LEU A CA 1
ATOM 815 C C . LEU A 1 101 ? 15.024 -3.265 -17.801 1.00 98.62 101 LEU A C 1
ATOM 817 O O . LEU A 1 101 ? 15.427 -3.336 -18.961 1.00 98.62 101 LEU A O 1
ATOM 821 N N . GLU A 1 102 ? 15.004 -2.122 -17.120 1.00 98.62 102 GLU A N 1
ATOM 822 C CA . GLU A 1 102 ? 15.478 -0.839 -17.635 1.00 98.62 102 GLU A CA 1
ATOM 823 C C . GLU A 1 102 ? 16.969 -0.896 -17.984 1.00 98.62 102 GLU A C 1
ATOM 825 O O . GLU A 1 102 ? 17.353 -0.523 -19.092 1.00 98.62 102 GLU A O 1
ATOM 830 N N . ALA A 1 103 ? 17.803 -1.452 -17.097 1.00 98.62 103 ALA A N 1
ATOM 831 C CA . ALA A 1 103 ? 19.224 -1.654 -17.367 1.00 98.62 103 ALA A CA 1
ATOM 832 C C . ALA A 1 103 ? 19.452 -2.555 -18.591 1.00 98.62 103 ALA A C 1
ATOM 834 O O . ALA A 1 103 ? 20.293 -2.246 -19.436 1.00 98.62 103 ALA A O 1
ATOM 835 N N . LYS A 1 104 ? 18.674 -3.638 -18.727 1.00 98.69 104 LYS A N 1
ATOM 836 C CA . LYS A 1 104 ? 18.763 -4.546 -19.877 1.00 98.69 104 LYS A CA 1
ATOM 837 C C . LYS A 1 104 ? 18.444 -3.834 -21.194 1.00 98.69 104 LYS A C 1
ATOM 839 O O . LYS A 1 104 ? 19.221 -3.947 -22.139 1.00 98.69 104 LYS A O 1
ATOM 844 N N . TYR A 1 105 ? 17.336 -3.095 -21.256 1.00 98.50 105 TYR A N 1
ATOM 845 C CA . TYR A 1 105 ? 16.963 -2.366 -22.471 1.00 98.50 105 TYR A CA 1
ATOM 846 C C . TYR A 1 105 ? 17.940 -1.239 -22.795 1.00 98.50 105 TYR A C 1
ATOM 848 O O . TYR A 1 105 ? 18.238 -1.006 -23.963 1.00 98.50 105 TYR A O 1
ATOM 856 N N . LEU A 1 106 ? 18.477 -0.558 -21.783 1.00 98.75 106 LEU A N 1
ATOM 857 C CA . LEU A 1 106 ? 19.477 0.483 -21.985 1.00 98.75 106 LEU A CA 1
ATOM 858 C C . LEU A 1 106 ? 20.760 -0.080 -22.617 1.00 98.75 106 LEU A C 1
ATOM 860 O O . LEU A 1 106 ? 21.304 0.529 -23.538 1.00 98.75 106 LEU A O 1
ATOM 864 N N . GLU A 1 107 ? 21.228 -1.245 -22.166 1.00 98.62 107 GLU A N 1
ATOM 865 C CA . GLU A 1 107 ? 22.381 -1.922 -22.771 1.00 98.62 107 GLU A CA 1
ATOM 866 C C . GLU A 1 107 ? 22.088 -2.416 -24.195 1.00 98.62 107 GLU A C 1
ATOM 868 O O . GLU A 1 107 ? 22.916 -2.239 -25.087 1.00 98.62 107 GLU A O 1
ATOM 873 N N . GLU A 1 108 ? 20.893 -2.950 -24.453 1.00 98.69 108 GLU A N 1
ATOM 874 C CA . GLU A 1 108 ? 20.479 -3.358 -25.801 1.00 98.69 108 GLU A CA 1
ATOM 875 C C . GLU A 1 108 ? 20.417 -2.165 -26.769 1.00 98.69 108 GLU A C 1
ATOM 877 O O . GLU A 1 108 ? 20.966 -2.228 -27.868 1.00 98.69 108 GLU A O 1
ATOM 882 N N . ILE A 1 109 ? 19.844 -1.036 -26.338 1.00 98.62 109 ILE A N 1
ATOM 883 C CA . ILE A 1 109 ? 19.804 0.207 -27.122 1.00 98.62 109 ILE A CA 1
ATOM 884 C C . ILE A 1 109 ? 21.221 0.702 -27.432 1.00 98.62 109 ILE A C 1
ATOM 886 O O . ILE A 1 109 ? 21.494 1.103 -28.565 1.00 98.62 109 ILE A O 1
ATOM 890 N N . LYS A 1 110 ? 22.140 0.668 -26.458 1.00 98.62 110 LYS A N 1
ATOM 891 C CA . LYS A 1 110 ? 23.547 1.035 -26.688 1.00 98.62 110 LYS A CA 1
ATOM 892 C C . LYS A 1 110 ? 24.215 0.103 -27.698 1.00 98.62 110 LYS A C 1
ATOM 894 O O . LYS A 1 110 ? 24.890 0.599 -28.600 1.00 98.62 110 LYS A O 1
ATOM 899 N N . SER A 1 111 ? 24.005 -1.210 -27.574 1.00 98.62 111 SER A N 1
ATOM 900 C CA . SER A 1 111 ? 24.548 -2.205 -28.507 1.00 98.62 111 SER A CA 1
ATOM 901 C C . SER A 1 111 ? 24.061 -1.928 -29.928 1.00 98.62 111 SER A C 1
ATOM 903 O O . SER A 1 111 ? 24.871 -1.690 -30.825 1.00 98.62 111 SER A O 1
ATOM 905 N N . LEU A 1 112 ? 22.742 -1.833 -30.119 1.00 98.62 112 LEU A N 1
ATOM 906 C CA . LEU A 1 112 ? 22.125 -1.555 -31.418 1.00 98.62 112 LEU A CA 1
ATOM 907 C C . LEU A 1 112 ? 22.599 -0.228 -32.017 1.00 98.62 112 LEU A C 1
ATOM 909 O O . LEU A 1 112 ? 22.846 -0.144 -33.219 1.00 98.62 112 LEU A O 1
ATOM 913 N N . LYS A 1 113 ? 22.775 0.809 -31.192 1.00 98.62 113 LYS A N 1
ATOM 914 C CA . LYS A 1 113 ? 23.314 2.094 -31.647 1.00 98.62 113 LYS A CA 1
ATOM 915 C C . LYS A 1 113 ? 24.739 1.953 -32.190 1.00 98.62 113 LYS A C 1
ATOM 917 O O . LYS A 1 113 ? 25.033 2.510 -33.243 1.00 98.62 113 L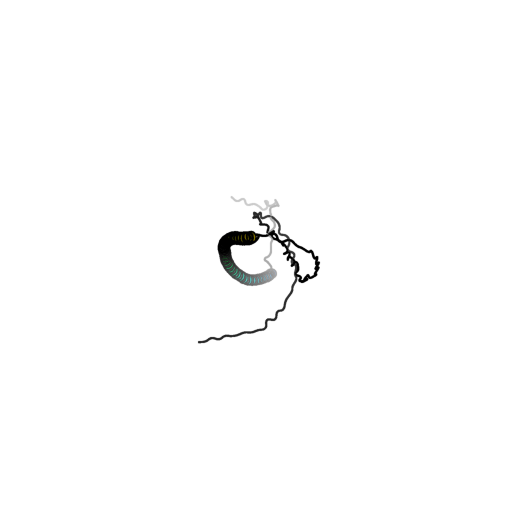YS A O 1
ATOM 922 N N . SER A 1 114 ? 25.600 1.197 -31.507 1.00 98.25 114 SER A N 1
ATOM 923 C CA . SER A 1 114 ? 26.973 0.963 -31.973 1.00 98.25 114 SER A CA 1
ATOM 924 C C . SER A 1 114 ? 27.031 0.093 -33.235 1.00 98.25 114 SER A C 1
ATOM 926 O O . SER A 1 114 ? 27.839 0.346 -34.126 1.00 98.25 114 SER A O 1
ATOM 928 N N . GLU A 1 115 ? 26.145 -0.897 -33.372 1.00 98.44 115 GLU A N 1
ATOM 929 C CA . GLU A 1 115 ? 25.995 -1.668 -34.611 1.00 98.44 115 GLU A CA 1
ATOM 930 C C . GLU A 1 115 ? 25.554 -0.784 -35.782 1.00 98.44 115 GLU A C 1
ATOM 932 O O . GLU A 1 115 ? 26.124 -0.876 -36.872 1.00 98.44 115 GLU A O 1
ATOM 937 N N . LEU A 1 116 ? 24.585 0.108 -35.554 1.00 98.38 116 LEU A N 1
ATOM 938 C CA . LEU A 1 116 ? 24.104 1.044 -36.567 1.00 98.38 116 LEU A CA 1
ATOM 939 C C . LEU A 1 116 ? 25.217 1.988 -37.045 1.00 98.38 116 LEU A C 1
ATOM 941 O O . LEU A 1 116 ? 25.381 2.172 -38.251 1.00 98.38 116 LEU A O 1
ATOM 945 N N . GLU A 1 117 ? 26.003 2.537 -36.118 1.00 98.38 117 GLU A N 1
ATOM 946 C CA . GLU A 1 117 ? 27.151 3.401 -36.422 1.00 98.38 117 GLU A CA 1
ATOM 947 C C . GLU A 1 117 ? 28.207 2.657 -37.258 1.00 98.38 117 GLU A C 1
ATOM 949 O O . GLU A 1 117 ? 28.632 3.145 -38.306 1.00 98.38 117 GLU A O 1
ATOM 954 N N . ASN A 1 118 ? 28.539 1.416 -36.888 1.00 98.06 118 ASN A N 1
ATOM 955 C CA . ASN A 1 118 ? 29.467 0.576 -37.651 1.00 98.06 118 ASN A CA 1
ATOM 956 C C . ASN A 1 118 ? 28.981 0.298 -39.086 1.00 98.06 118 ASN A C 1
ATOM 958 O O . ASN A 1 118 ? 29.770 0.336 -40.038 1.00 98.06 118 ASN A O 1
ATOM 962 N N . VAL A 1 119 ? 27.687 0.003 -39.261 1.00 97.94 119 VAL A N 1
ATOM 963 C CA . VAL A 1 119 ? 27.084 -0.218 -40.586 1.00 97.94 119 VAL A CA 1
ATOM 964 C C . VAL A 1 119 ? 27.111 1.065 -41.413 1.00 97.94 119 VAL A C 1
ATOM 966 O O . VAL A 1 119 ? 27.447 1.018 -42.601 1.00 97.94 119 VAL A O 1
ATOM 969 N N . GLN A 1 120 ? 26.813 2.210 -40.795 1.00 98.12 120 GLN A N 1
ATOM 970 C CA . GLN A 1 120 ? 26.889 3.510 -41.450 1.00 98.12 120 GLN A CA 1
ATOM 971 C C . GLN A 1 120 ? 28.312 3.784 -41.954 1.00 98.12 120 GLN A C 1
ATOM 973 O O . GLN A 1 120 ? 28.494 4.020 -43.150 1.00 98.12 120 GLN A O 1
ATOM 978 N N . GLU A 1 121 ? 29.331 3.646 -41.106 1.00 97.62 121 GLU A N 1
ATOM 979 C CA . GLU A 1 121 ? 30.728 3.832 -41.511 1.00 97.62 121 GLU A CA 1
ATOM 980 C C . GLU A 1 121 ? 31.152 2.888 -42.643 1.00 97.62 121 GLU A C 1
ATOM 982 O O . GLU A 1 121 ? 31.885 3.279 -43.559 1.00 97.62 121 GLU A O 1
ATOM 987 N N . LEU A 1 122 ? 30.721 1.624 -42.588 1.00 97.75 122 LEU A N 1
ATOM 988 C CA . LEU A 1 122 ? 31.013 0.648 -43.634 1.00 97.75 122 LEU A CA 1
ATOM 989 C C . LEU A 1 122 ? 30.384 1.068 -44.968 1.00 97.75 122 LEU A C 1
ATOM 991 O O . LEU A 1 122 ? 31.029 0.962 -46.015 1.00 97.75 122 LEU A O 1
ATOM 995 N N . SER A 1 123 ? 29.146 1.565 -44.931 1.00 97.12 123 SER A N 1
ATOM 996 C CA . SER A 1 123 ? 28.439 2.054 -46.114 1.00 97.12 123 SER A CA 1
ATOM 997 C C . SER A 1 123 ? 29.127 3.282 -46.723 1.00 97.12 123 SER A C 1
ATOM 999 O O . SER A 1 123 ? 29.349 3.311 -47.935 1.00 97.12 123 SER A O 1
ATOM 1001 N N . GLU A 1 124 ? 29.579 4.231 -45.897 1.00 97.88 124 GLU A N 1
ATOM 1002 C CA . GLU A 1 124 ? 30.310 5.422 -46.340 1.00 97.88 124 GLU A CA 1
ATOM 1003 C C . GLU A 1 124 ? 31.663 5.063 -46.963 1.00 97.88 124 GLU A C 1
ATOM 1005 O O . GLU A 1 124 ? 32.044 5.606 -48.004 1.00 97.88 124 GLU A O 1
ATOM 1010 N N . ARG A 1 125 ? 32.394 4.113 -46.365 1.00 97.19 125 ARG A N 1
ATOM 1011 C CA . ARG A 1 125 ? 33.652 3.594 -46.925 1.00 97.19 125 ARG A CA 1
ATOM 1012 C C . ARG A 1 125 ? 33.434 2.914 -48.276 1.00 97.19 125 ARG A C 1
ATOM 1014 O O . ARG A 1 125 ? 34.217 3.131 -49.201 1.00 97.19 125 ARG A O 1
ATOM 1021 N N . ASN A 1 126 ? 32.374 2.118 -48.403 1.00 97.50 126 ASN A N 1
ATOM 1022 C CA . ASN A 1 126 ? 32.019 1.452 -49.656 1.00 97.50 126 ASN A CA 1
ATOM 1023 C C . ASN A 1 126 ? 31.666 2.476 -50.747 1.00 97.50 126 ASN A C 1
ATOM 1025 O O . ASN A 1 126 ? 32.172 2.375 -51.864 1.00 97.50 126 ASN A O 1
ATOM 1029 N N . LEU A 1 127 ? 30.878 3.502 -50.408 1.00 97.38 127 LEU A N 1
ATOM 1030 C CA . LEU A 1 127 ? 30.529 4.582 -51.331 1.00 97.38 127 LEU A CA 1
ATOM 1031 C C . LEU A 1 127 ? 31.781 5.322 -51.825 1.00 97.38 127 LEU A C 1
ATOM 1033 O O . LEU A 1 127 ? 32.014 5.385 -53.028 1.00 97.38 127 LEU A O 1
ATOM 1037 N N . LYS A 1 128 ? 32.661 5.754 -50.909 1.00 97.38 128 LYS A N 1
ATOM 1038 C CA . LYS A 1 128 ? 33.941 6.406 -51.251 1.00 97.38 128 LYS A CA 1
ATOM 1039 C C . LYS A 1 128 ? 34.819 5.534 -52.151 1.00 97.38 128 LYS A C 1
ATOM 1041 O O . LYS A 1 128 ? 35.463 6.034 -53.072 1.00 97.38 128 LYS A O 1
ATOM 1046 N N . SER A 1 129 ? 34.854 4.224 -51.902 1.00 97.12 129 SER A N 1
ATOM 1047 C CA . SER A 1 129 ? 35.593 3.279 -52.744 1.00 97.12 129 SER A CA 1
ATOM 1048 C C . SER A 1 129 ? 35.002 3.183 -54.154 1.00 97.12 129 SER A C 1
ATOM 1050 O O . SER A 1 129 ? 35.759 3.216 -55.125 1.00 97.12 129 SER A O 1
ATOM 1052 N N . LYS A 1 130 ? 33.670 3.120 -54.280 1.00 97.62 130 LYS A N 1
ATOM 1053 C CA . LYS A 1 130 ? 32.977 3.129 -55.577 1.00 97.62 130 LYS A CA 1
ATOM 1054 C C . LYS A 1 130 ? 33.196 4.438 -56.331 1.00 97.62 130 LYS A C 1
ATOM 1056 O O . LYS A 1 130 ? 33.490 4.387 -57.520 1.00 97.62 130 LYS A O 1
ATOM 1061 N N . ASP A 1 131 ? 33.136 5.579 -55.653 1.00 98.00 131 ASP A N 1
ATOM 1062 C CA . ASP A 1 131 ? 33.385 6.892 -56.259 1.00 98.00 131 ASP A CA 1
ATOM 1063 C C . ASP A 1 131 ? 34.825 7.021 -56.770 1.00 98.00 131 ASP A C 1
ATOM 1065 O O . ASP A 1 131 ? 35.063 7.517 -57.875 1.00 98.00 131 ASP A O 1
ATOM 1069 N N . SER A 1 132 ? 35.794 6.511 -56.002 1.00 97.50 132 SER A N 1
ATOM 1070 C CA . SER A 1 132 ? 37.195 6.421 -56.425 1.00 97.50 132 SER A CA 1
ATOM 1071 C C . SER A 1 132 ? 37.348 5.543 -57.673 1.00 97.50 132 SER A C 1
ATOM 1073 O O . SER A 1 132 ? 37.961 5.956 -58.657 1.00 97.50 132 SER A O 1
ATOM 1075 N N . PHE A 1 133 ? 36.708 4.369 -57.690 1.00 97.94 133 PHE A N 1
ATOM 1076 C CA . PHE A 1 133 ? 36.720 3.469 -58.844 1.00 97.94 133 PHE A CA 1
ATOM 1077 C C . PHE A 1 133 ? 36.095 4.107 -60.094 1.00 97.94 133 PHE A C 1
ATOM 1079 O O . PHE A 1 133 ? 36.688 4.068 -61.174 1.00 97.94 133 PHE A O 1
ATOM 1086 N N . ILE A 1 134 ? 34.933 4.749 -59.947 1.00 98.19 134 ILE A N 1
ATOM 1087 C CA . ILE A 1 134 ? 34.266 5.492 -61.023 1.00 98.19 134 ILE A CA 1
ATOM 1088 C C . ILE A 1 134 ? 35.193 6.594 -61.553 1.00 98.19 134 ILE A C 1
ATOM 1090 O O . ILE A 1 134 ? 35.363 6.722 -62.765 1.00 98.19 134 ILE A O 1
ATOM 1094 N N . SER A 1 135 ? 35.853 7.343 -60.667 1.00 97.94 135 SER A N 1
ATOM 1095 C CA . SER A 1 135 ? 36.808 8.393 -61.046 1.00 97.94 135 SER A CA 1
ATOM 1096 C C . SER A 1 135 ? 37.991 7.843 -61.854 1.00 97.94 135 SER A C 1
ATOM 1098 O O . SER A 1 135 ? 38.367 8.435 -62.869 1.00 97.94 135 SER A O 1
ATOM 1100 N N . CYS A 1 136 ? 38.544 6.686 -61.470 1.00 97.81 136 CYS A N 1
ATOM 1101 C CA . CYS A 1 136 ? 39.587 6.002 -62.241 1.00 97.81 136 CYS A CA 1
ATOM 1102 C C . CYS A 1 136 ? 39.109 5.613 -63.649 1.00 97.81 136 CYS A C 1
ATOM 1104 O O . CYS A 1 136 ? 39.829 5.845 -64.623 1.00 97.81 136 CYS A O 1
ATOM 1106 N N . LEU A 1 137 ? 37.894 5.067 -63.777 1.00 97.94 137 LEU A N 1
ATOM 1107 C CA . LEU A 1 137 ? 37.316 4.702 -65.075 1.00 97.94 137 LEU A CA 1
ATOM 1108 C C . LEU A 1 137 ? 37.101 5.921 -65.978 1.00 97.94 137 LEU A C 1
ATOM 1110 O O . LEU A 1 137 ? 37.446 5.879 -67.159 1.00 97.94 137 LEU A O 1
ATOM 1114 N N . TRP A 1 138 ? 36.587 7.024 -65.429 1.00 98.12 138 TRP A N 1
ATOM 1115 C CA . TRP A 1 138 ? 36.445 8.282 -66.168 1.00 98.12 138 TRP A CA 1
ATOM 1116 C C . TRP A 1 138 ? 37.789 8.822 -66.658 1.00 98.12 138 TRP A C 1
ATOM 1118 O O . TRP A 1 138 ? 37.886 9.290 -67.794 1.00 98.12 138 TRP A O 1
ATOM 1128 N N . GLY A 1 139 ? 38.833 8.738 -65.827 1.00 97.94 139 GLY A N 1
ATOM 1129 C CA . GLY A 1 139 ? 40.195 9.100 -66.216 1.00 97.94 139 GLY A CA 1
ATOM 1130 C C . GLY A 1 139 ? 40.709 8.256 -67.385 1.00 97.94 139 GLY A C 1
ATOM 1131 O O . GLY A 1 139 ? 41.226 8.804 -68.359 1.00 97.94 139 GLY A O 1
ATOM 1132 N N . TYR A 1 140 ? 40.502 6.937 -67.330 1.00 97.94 140 TYR A N 1
ATOM 1133 C CA . TYR A 1 140 ? 40.887 6.014 -68.399 1.00 97.94 140 TYR A CA 1
ATOM 1134 C C . TYR A 1 140 ? 40.156 6.302 -69.719 1.00 97.94 140 TYR A C 1
ATOM 1136 O O . TYR A 1 140 ? 40.797 6.431 -70.762 1.00 97.94 140 TYR A O 1
ATOM 1144 N N . LEU A 1 141 ? 38.829 6.472 -69.676 1.00 97.75 141 LEU A N 1
ATOM 1145 C CA . LEU A 1 141 ? 38.017 6.793 -70.856 1.00 97.75 141 LEU A CA 1
ATOM 1146 C C . LEU A 1 141 ? 38.449 8.109 -71.511 1.00 97.75 141 LEU A C 1
ATOM 1148 O O . LEU A 1 141 ? 38.574 8.176 -72.732 1.00 97.75 141 LEU A O 1
ATOM 1152 N N . ARG A 1 142 ? 38.736 9.142 -70.709 1.00 97.12 142 ARG A N 1
ATOM 1153 C CA . ARG A 1 142 ? 39.254 10.420 -71.217 1.00 97.12 142 ARG A CA 1
ATOM 1154 C C . ARG A 1 142 ? 40.606 10.247 -71.913 1.00 97.12 142 ARG A C 1
ATOM 1156 O O . ARG A 1 142 ? 40.832 10.861 -72.951 1.00 97.12 142 ARG A O 1
ATOM 1163 N N . GLY A 1 143 ? 41.488 9.411 -71.363 1.00 96.62 143 GLY A N 1
ATOM 1164 C CA . GLY A 1 143 ? 42.767 9.070 -71.990 1.00 96.62 143 GLY A CA 1
ATOM 1165 C C . GLY A 1 143 ? 42.585 8.395 -73.352 1.00 96.62 143 GLY A C 1
ATOM 1166 O O . GLY A 1 143 ? 43.166 8.840 -74.337 1.00 96.62 143 GLY A O 1
ATOM 1167 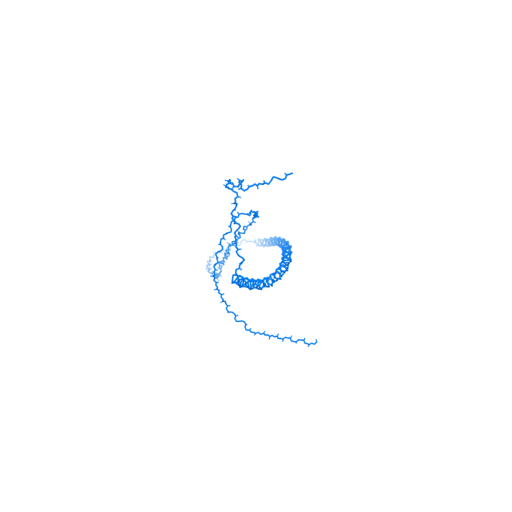N N . GLN A 1 144 ? 41.706 7.392 -73.426 1.00 96.44 144 GLN A N 1
ATOM 1168 C CA . GLN A 1 144 ? 41.362 6.712 -74.682 1.00 96.44 144 GLN A CA 1
ATOM 1169 C C . GLN A 1 144 ? 40.775 7.678 -75.726 1.00 96.44 144 GLN A C 1
ATOM 1171 O O . GLN A 1 144 ? 41.140 7.625 -76.900 1.00 96.44 144 GLN A O 1
ATOM 1176 N N . GLN A 1 145 ? 39.905 8.603 -75.306 1.00 95.81 145 GLN A N 1
ATOM 1177 C CA . GLN A 1 145 ? 39.362 9.631 -76.194 1.00 95.81 145 GLN A CA 1
ATOM 1178 C C . GLN A 1 145 ? 40.466 10.544 -76.755 1.00 95.81 145 GLN A C 1
ATOM 1180 O O . GLN A 1 145 ? 40.501 10.787 -77.961 1.00 95.81 145 GLN A O 1
ATOM 1185 N N . ALA A 1 146 ? 41.397 11.000 -75.913 1.00 95.88 146 ALA A N 1
ATOM 1186 C CA . ALA A 1 146 ? 42.510 11.843 -76.349 1.00 95.88 146 ALA A CA 1
ATOM 1187 C C . ALA A 1 146 ? 43.450 11.119 -77.335 1.00 95.88 146 ALA A C 1
ATOM 1189 O O . ALA A 1 146 ? 43.920 11.722 -78.302 1.00 95.88 146 ALA A O 1
ATOM 1190 N N . GLU A 1 147 ? 43.709 9.822 -77.134 1.00 95.50 147 GLU A N 1
ATOM 1191 C CA . GLU A 1 147 ? 44.490 9.001 -78.071 1.00 95.50 147 GLU A CA 1
ATOM 1192 C C . GLU A 1 147 ? 43.801 8.877 -79.438 1.00 95.50 147 GLU A C 1
ATOM 1194 O O . GLU A 1 147 ? 44.445 9.053 -80.477 1.00 95.50 147 GLU A O 1
ATOM 1199 N N . MET A 1 148 ? 42.486 8.636 -79.443 1.00 94.75 148 MET A N 1
ATOM 1200 C CA . MET A 1 148 ? 41.669 8.587 -80.659 1.00 94.75 148 MET A CA 1
ATOM 1201 C C . MET A 1 148 ? 41.682 9.922 -81.418 1.00 94.75 148 MET A C 1
ATOM 1203 O O . MET A 1 148 ? 41.890 9.939 -82.634 1.00 94.75 148 MET A O 1
ATOM 1207 N N . GLU A 1 149 ? 41.511 11.045 -80.716 1.00 94.38 149 GLU A N 1
ATOM 1208 C CA . GLU A 1 149 ? 41.574 12.391 -81.300 1.00 94.38 149 GLU A CA 1
ATOM 1209 C C . GLU A 1 149 ? 42.964 12.693 -81.889 1.00 94.38 149 GLU A C 1
ATOM 1211 O O . GLU A 1 149 ? 43.071 13.213 -83.004 1.00 94.38 149 GLU A O 1
ATOM 1216 N N . LEU A 1 150 ? 44.043 12.296 -81.203 1.00 93.56 150 LEU A N 1
ATOM 1217 C CA . LEU A 1 150 ? 45.415 12.451 -81.692 1.00 93.56 150 LEU A CA 1
ATOM 1218 C C . LEU A 1 150 ? 45.681 11.620 -82.956 1.00 93.56 150 LEU A C 1
ATOM 1220 O O . LEU A 1 150 ? 46.332 12.102 -83.888 1.00 93.56 150 LEU A O 1
ATOM 1224 N N . LEU A 1 151 ? 45.196 10.376 -83.006 1.00 92.00 151 LEU A N 1
ATOM 1225 C CA . LEU A 1 151 ? 45.284 9.533 -84.200 1.00 92.00 151 LEU A CA 1
ATOM 1226 C C . LEU A 1 151 ? 44.5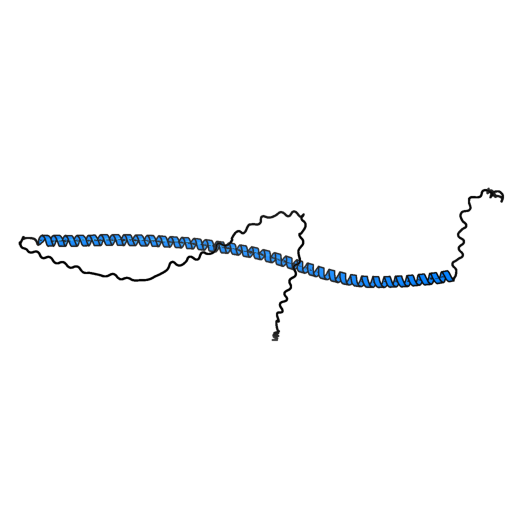26 10.163 -85.372 1.00 92.00 151 LEU A C 1
ATOM 1228 O O . LEU A 1 151 ? 45.074 10.260 -86.473 1.00 92.00 151 LEU A O 1
ATOM 1232 N N . HIS A 1 152 ? 43.309 10.657 -85.134 1.00 89.00 152 HIS A N 1
ATOM 1233 C CA . HIS A 1 152 ? 42.512 11.340 -86.152 1.00 89.00 152 HIS A CA 1
ATOM 1234 C C . HIS A 1 152 ? 43.219 12.597 -86.686 1.00 89.00 152 HIS A C 1
ATOM 1236 O O . HIS A 1 152 ? 43.283 12.815 -87.901 1.00 89.00 152 HIS A O 1
ATOM 1242 N N . PHE A 1 153 ? 43.818 13.395 -85.798 1.00 91.06 153 PHE A N 1
ATOM 1243 C CA . PHE A 1 153 ? 44.618 14.560 -86.170 1.00 91.06 153 PHE A CA 1
ATOM 1244 C C . PHE A 1 153 ? 45.830 14.177 -87.032 1.00 91.06 153 PHE A C 1
ATOM 1246 O O . PHE A 1 153 ? 46.037 14.767 -88.091 1.00 91.06 153 PHE A O 1
ATOM 1253 N N . LYS A 1 154 ? 46.597 13.149 -86.642 1.00 88.56 154 LYS A N 1
ATOM 1254 C CA . LYS A 1 154 ? 47.748 12.652 -87.422 1.00 88.56 154 LYS A CA 1
ATOM 1255 C C . LYS A 1 154 ? 47.341 12.164 -88.814 1.00 88.56 154 LYS A C 1
ATOM 1257 O O . LYS A 1 154 ? 47.998 12.508 -89.797 1.00 88.56 154 LYS A O 1
ATOM 1262 N N . HIS A 1 155 ? 46.250 11.403 -88.916 1.00 83.56 155 HIS A N 1
ATOM 1263 C CA . HIS A 1 155 ? 45.715 10.953 -90.205 1.00 83.56 155 HIS A CA 1
ATOM 1264 C C . HIS A 1 155 ? 45.276 12.123 -91.093 1.00 83.56 155 HIS A C 1
ATOM 1266 O O . HIS A 1 155 ? 45.537 12.114 -92.296 1.00 83.56 155 HIS A O 1
ATOM 1272 N N . SER A 1 156 ? 44.657 13.145 -90.500 1.00 83.38 156 SER A N 1
ATOM 1273 C CA . SER A 1 156 ? 44.225 14.351 -91.213 1.00 83.38 156 SER A CA 1
ATOM 1274 C C . SER A 1 156 ? 45.419 15.190 -91.689 1.00 83.38 156 SER A C 1
ATOM 1276 O O . SER A 1 156 ? 45.454 15.608 -92.844 1.00 83.38 156 SER A O 1
ATOM 1278 N N . ALA A 1 157 ? 46.447 15.360 -90.852 1.00 73.94 157 ALA A N 1
ATOM 1279 C CA . ALA A 1 157 ? 47.680 16.063 -91.207 1.00 73.94 157 ALA A CA 1
ATOM 1280 C C . ALA A 1 157 ? 48.452 15.360 -92.340 1.00 73.94 157 ALA A C 1
ATOM 1282 O O . ALA A 1 157 ? 48.984 16.022 -93.226 1.00 73.94 157 ALA A O 1
ATOM 1283 N N . SER A 1 158 ? 48.445 14.022 -92.375 1.00 68.69 158 SER A N 1
ATOM 1284 C CA . SER A 1 158 ? 49.063 13.239 -93.454 1.00 68.69 158 SER A CA 1
ATOM 1285 C C . SER A 1 158 ? 48.354 13.375 -94.813 1.00 68.69 158 SER A C 1
ATOM 1287 O O . SER A 1 158 ? 48.949 13.015 -95.827 1.00 68.69 158 SER A O 1
ATOM 1289 N N . ARG A 1 159 ? 47.104 13.867 -94.864 1.00 57.28 159 ARG A N 1
ATOM 1290 C CA . ARG A 1 159 ? 46.369 14.136 -96.118 1.00 57.28 159 ARG A CA 1
ATOM 1291 C C . ARG A 1 159 ? 46.588 15.544 -96.679 1.00 57.28 159 ARG A C 1
ATOM 1293 O O . ARG A 1 159 ? 46.232 15.778 -97.831 1.00 57.28 159 ARG A O 1
ATOM 1300 N N . CYS A 1 160 ? 47.198 16.463 -95.931 1.00 49.50 160 CYS A N 1
ATOM 1301 C CA . CYS A 1 160 ? 47.512 17.810 -96.416 1.00 49.50 160 CYS A CA 1
ATOM 1302 C C . CYS A 1 160 ? 48.879 17.848 -97.111 1.00 49.50 160 CYS A C 1
ATOM 1304 O O . CYS A 1 160 ? 49.857 18.384 -96.600 1.00 49.50 160 CYS A O 1
ATOM 1306 N N . GLY A 1 161 ? 48.916 17.293 -98.320 1.00 46.41 161 GLY A N 1
ATOM 1307 C CA . GLY A 1 161 ? 49.936 17.569 -99.323 1.00 46.41 161 GLY A CA 1
ATOM 1308 C C . GLY A 1 161 ? 49.309 18.267 -100.527 1.00 46.41 161 GLY A C 1
ATOM 1309 O O . GLY A 1 161 ? 49.133 17.617 -101.549 1.00 46.41 161 GLY A O 1
ATOM 1310 N N . SER A 1 162 ? 48.917 19.542 -100.385 1.00 47.34 162 SER A N 1
ATOM 1311 C CA . SER A 1 162 ? 48.892 20.597 -101.430 1.00 47.34 162 SER A CA 1
ATOM 1312 C C . SER A 1 162 ? 48.079 21.818 -100.962 1.00 47.34 162 SER A C 1
ATOM 1314 O O . SER A 1 162 ? 46.926 21.651 -100.566 1.00 47.34 162 SER A O 1
ATOM 1316 N N . PRO A 1 163 ? 48.617 23.052 -101.032 1.00 44.94 163 PRO A N 1
ATOM 1317 C CA . PRO A 1 163 ? 47.814 24.258 -100.892 1.00 44.94 163 PRO A CA 1
ATOM 1318 C C . PRO A 1 163 ? 47.086 24.517 -102.215 1.00 44.94 163 PRO A C 1
ATOM 1320 O O . PRO A 1 163 ? 47.722 24.793 -103.231 1.00 44.94 163 PRO A O 1
ATOM 1323 N N . GLN A 1 164 ? 45.755 24.458 -102.204 1.00 39.94 164 GLN A N 1
ATOM 1324 C CA . GLN A 1 164 ? 44.945 25.046 -103.265 1.00 39.94 164 GLN A CA 1
ATOM 1325 C C . GLN A 1 164 ? 44.108 26.174 -102.663 1.00 39.94 164 GLN A C 1
ATOM 1327 O O . GLN A 1 164 ? 43.343 25.992 -101.722 1.00 39.94 164 GLN A O 1
ATOM 1332 N N . SER A 1 165 ? 44.397 27.366 -103.173 1.00 49.91 165 SER A N 1
ATOM 1333 C CA . SER A 1 165 ? 43.829 28.669 -102.854 1.00 49.91 165 SER A CA 1
ATOM 1334 C C . SER A 1 165 ? 42.357 28.815 -103.247 1.00 49.91 165 SER A C 1
ATOM 1336 O O . SER A 1 165 ? 41.909 28.128 -104.159 1.00 49.91 165 SER A O 1
ATOM 1338 N N . GLN A 1 166 ? 41.738 29.871 -102.693 1.00 37.97 166 GLN A N 1
ATOM 1339 C CA . GLN A 1 166 ? 40.386 30.417 -102.927 1.00 37.97 166 GLN A CA 1
ATOM 1340 C C . GLN A 1 166 ? 39.303 29.713 -102.102 1.00 37.97 166 GLN A C 1
ATOM 1342 O O . GLN A 1 166 ? 39.254 28.497 -102.049 1.00 37.97 166 GLN A O 1
ATOM 1347 N N . GLY A 1 167 ? 38.399 30.393 -101.409 1.00 39.69 167 GLY A N 1
ATOM 1348 C CA . GLY A 1 167 ? 38.021 31.798 -101.383 1.00 39.69 167 GLY A CA 1
ATOM 1349 C C . GLY A 1 167 ? 36.583 31.864 -100.854 1.00 39.69 167 GLY A C 1
ATOM 1350 O O . GLY A 1 167 ? 35.863 30.876 -100.915 1.00 39.69 167 GLY A O 1
ATOM 1351 N N . GLU A 1 168 ? 36.206 33.047 -100.383 1.00 38.47 168 GLU A N 1
ATOM 1352 C CA . GLU A 1 168 ? 34.834 33.507 -100.130 1.00 38.47 168 GLU A CA 1
ATOM 1353 C C . GLU A 1 168 ? 34.208 33.250 -98.751 1.00 38.47 168 GLU A C 1
ATOM 1355 O O . GLU A 1 168 ? 33.932 32.145 -98.292 1.00 38.47 168 GLU A O 1
ATOM 1360 N N . ALA A 1 169 ? 33.978 34.395 -98.111 1.00 46.69 169 ALA A N 1
ATOM 1361 C CA . ALA A 1 169 ? 33.146 34.618 -96.955 1.00 46.69 169 ALA A CA 1
ATOM 1362 C C . ALA A 1 169 ? 31.670 34.356 -97.270 1.00 46.69 169 ALA A C 1
ATOM 1364 O O . ALA A 1 169 ? 31.212 34.646 -98.372 1.00 46.69 169 ALA A O 1
ATOM 1365 N N . SER A 1 170 ? 30.899 33.979 -96.252 1.00 45.22 170 SER A N 1
ATOM 1366 C CA . SER A 1 170 ? 29.564 34.543 -96.037 1.00 45.22 170 SER A CA 1
ATOM 1367 C C . SER A 1 170 ? 29.141 34.374 -94.583 1.00 45.22 170 SER A C 1
ATOM 1369 O O . SER A 1 170 ? 29.265 33.309 -93.986 1.00 45.22 170 SER A O 1
ATOM 1371 N N . HIS A 1 171 ? 28.687 35.492 -94.027 1.00 48.53 171 HIS A N 1
ATOM 1372 C CA . HIS A 1 171 ? 27.970 35.602 -92.769 1.00 48.53 171 HIS A CA 1
ATOM 1373 C C . HIS A 1 171 ? 26.660 34.818 -92.829 1.00 48.53 171 HIS A C 1
ATOM 1375 O O . HIS A 1 171 ? 25.937 34.959 -93.810 1.00 48.53 171 HIS A O 1
ATOM 1381 N N . GLU A 1 172 ? 26.269 34.164 -91.734 1.00 41.62 172 GLU A N 1
ATOM 1382 C CA . GLU A 1 172 ? 24.847 34.106 -91.398 1.00 41.62 172 GLU A CA 1
ATOM 1383 C C . GLU A 1 172 ? 24.623 34.038 -89.884 1.00 41.62 172 GLU A C 1
ATOM 1385 O O . GLU A 1 172 ? 25.104 33.157 -89.172 1.00 41.62 172 GLU A O 1
ATOM 1390 N N . LEU A 1 173 ? 23.926 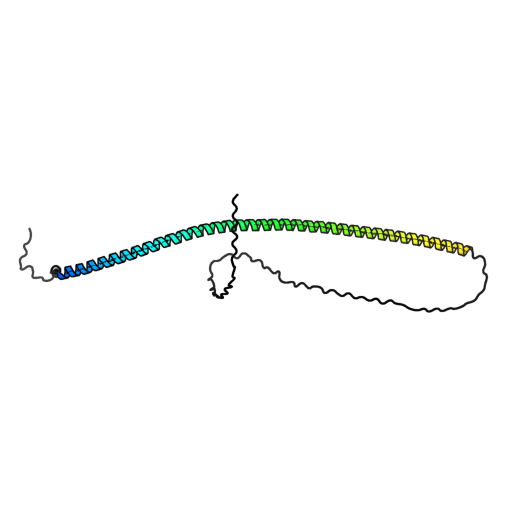35.067 -89.407 1.00 50.16 173 LEU A N 1
ATOM 1391 C CA . LEU A 1 173 ? 23.337 35.194 -88.085 1.00 50.16 173 LEU A CA 1
ATOM 1392 C C . LEU A 1 173 ? 22.191 34.181 -87.967 1.00 50.16 173 LEU A C 1
ATOM 1394 O O . LEU A 1 173 ? 21.330 34.141 -88.844 1.00 50.16 173 LEU A O 1
ATOM 1398 N N . THR A 1 174 ? 22.056 33.480 -86.841 1.00 46.44 174 THR A N 1
ATOM 1399 C CA . THR A 1 174 ? 20.724 33.020 -86.416 1.00 46.44 174 THR A CA 1
ATOM 1400 C C . THR A 1 174 ? 20.587 33.059 -84.899 1.00 46.44 174 THR A C 1
ATOM 1402 O O . THR A 1 174 ? 21.186 32.285 -84.158 1.00 46.44 174 THR A O 1
ATOM 1405 N N . VAL A 1 175 ? 19.780 34.026 -84.470 1.00 51.84 175 VAL A N 1
ATOM 1406 C CA . VAL A 1 175 ? 19.181 34.192 -83.147 1.00 51.84 175 VAL A CA 1
ATOM 1407 C C . VAL A 1 175 ? 17.896 33.366 -83.108 1.00 51.84 175 VAL A C 1
ATOM 1409 O O . VAL A 1 175 ? 17.002 33.651 -83.896 1.00 51.84 175 VAL A O 1
ATOM 1412 N N . ILE A 1 176 ? 17.780 32.410 -82.182 1.00 49.72 176 ILE A N 1
ATOM 1413 C CA . ILE A 1 176 ? 16.525 31.828 -81.657 1.00 49.72 176 ILE A CA 1
ATOM 1414 C C . ILE A 1 176 ? 16.874 31.385 -80.218 1.00 49.72 176 ILE A C 1
ATOM 1416 O O . ILE A 1 176 ? 17.875 30.705 -80.033 1.00 49.72 176 ILE A O 1
ATOM 1420 N N . GLY A 1 177 ? 16.214 31.770 -79.126 1.00 44.72 177 GLY A N 1
ATOM 1421 C CA . GLY A 1 177 ? 14.819 32.158 -78.949 1.00 44.72 177 GLY A CA 1
ATOM 1422 C C . GLY A 1 177 ? 14.106 31.096 -78.100 1.00 44.72 177 GLY A C 1
ATOM 1423 O O . GLY A 1 177 ? 13.660 30.094 -78.639 1.00 44.72 177 GLY A O 1
ATOM 1424 N N . ASP A 1 178 ? 14.005 31.368 -76.795 1.00 41.59 178 ASP A N 1
ATOM 1425 C CA . ASP A 1 178 ? 13.029 30.864 -75.811 1.00 41.59 178 ASP A CA 1
ATOM 1426 C C . ASP A 1 178 ? 12.978 29.363 -75.424 1.00 41.59 178 ASP A C 1
ATOM 1428 O O . ASP A 1 178 ? 12.690 28.485 -76.230 1.00 41.59 178 ASP A O 1
ATOM 1432 N N . LYS A 1 179 ? 13.049 29.066 -74.115 1.00 50.22 179 LYS A N 1
ATOM 1433 C CA . LYS A 1 179 ? 11.869 28.921 -73.223 1.00 50.22 179 LYS A CA 1
ATOM 1434 C C . LYS A 1 179 ? 12.253 28.305 -71.868 1.00 50.22 179 LYS A C 1
ATOM 1436 O O . LYS A 1 179 ? 12.800 27.211 -71.789 1.00 50.22 179 LYS A O 1
ATOM 1441 N N . GLN A 1 180 ? 11.867 28.998 -70.795 1.00 50.03 180 GLN A N 1
ATOM 1442 C CA . GLN A 1 180 ? 11.612 28.397 -69.480 1.00 50.03 180 GLN A CA 1
ATOM 1443 C C . GLN A 1 180 ? 10.512 27.324 -69.566 1.00 50.03 180 GLN A C 1
ATOM 1445 O O . GLN A 1 180 ? 9.584 27.468 -70.367 1.00 50.03 180 GLN A O 1
ATOM 1450 N N . PRO A 1 181 ? 10.477 26.406 -68.587 1.00 56.91 181 PRO A N 1
ATOM 1451 C CA . PRO A 1 181 ? 9.232 26.117 -67.885 1.00 56.91 181 PRO A CA 1
ATOM 1452 C C . PRO A 1 181 ? 9.292 26.597 -66.431 1.00 56.91 181 PRO A C 1
ATOM 1454 O O . PRO A 1 181 ? 10.222 26.301 -65.684 1.00 56.91 181 PRO A O 1
ATOM 1457 N N . LYS A 1 182 ? 8.248 27.336 -66.047 1.00 52.16 182 LYS A N 1
ATOM 1458 C CA . LYS A 1 182 ? 7.777 27.463 -64.670 1.00 52.16 182 LYS A CA 1
ATOM 1459 C C . LYS A 1 182 ? 7.017 26.186 -64.302 1.00 52.16 182 LYS A C 1
ATOM 1461 O O . LYS A 1 182 ? 5.989 25.931 -64.914 1.00 52.16 182 LYS A O 1
ATOM 1466 N N . GLU A 1 183 ? 7.437 25.518 -63.239 1.00 48.22 183 GLU A N 1
ATOM 1467 C CA . GLU A 1 183 ? 6.579 24.812 -62.274 1.00 48.22 183 GLU A CA 1
ATOM 1468 C C . GLU A 1 183 ? 7.232 25.061 -60.897 1.00 48.22 183 GLU A C 1
ATOM 1470 O O . GLU A 1 183 ? 8.450 25.015 -60.786 1.00 48.22 183 GLU A O 1
ATOM 1475 N N . GLY A 1 184 ? 6.571 25.458 -59.811 1.00 44.25 184 GLY A N 1
ATOM 1476 C CA . GLY A 1 184 ? 5.145 25.461 -59.516 1.00 44.25 184 GLY A CA 1
ATOM 1477 C C . GLY A 1 184 ? 4.797 24.390 -58.478 1.00 44.25 184 GLY A C 1
ATOM 1478 O O . GLY A 1 184 ? 4.202 23.392 -58.844 1.00 44.25 184 GLY A O 1
ATOM 1479 N N . GLY A 1 185 ? 5.124 24.616 -57.199 1.00 42.88 185 GLY A N 1
ATOM 1480 C CA . GLY A 1 185 ? 4.644 23.823 -56.047 1.00 42.88 185 GLY A CA 1
ATOM 1481 C C . GLY A 1 185 ? 5.576 24.007 -54.843 1.00 42.88 185 GLY A C 1
ATOM 1482 O O . GLY A 1 185 ? 6.720 23.589 -54.905 1.00 42.88 185 GLY A O 1
ATOM 1483 N N . LYS A 1 186 ? 5.302 24.897 -53.877 1.00 51.47 186 LYS A N 1
ATOM 1484 C CA . LYS A 1 186 ? 4.397 24.768 -52.712 1.00 51.47 186 LYS A CA 1
ATOM 1485 C C . LYS A 1 186 ? 4.659 23.526 -51.852 1.00 51.47 186 LYS A C 1
ATOM 1487 O O . LYS A 1 186 ? 4.115 22.484 -52.161 1.00 51.47 186 LYS A O 1
ATOM 1492 N N . GLU A 1 187 ? 5.384 23.739 -50.754 1.00 44.62 187 GLU A N 1
ATOM 1493 C CA . GLU A 1 187 ? 5.302 23.100 -49.421 1.00 44.62 187 GLU A CA 1
ATOM 1494 C C . GLU A 1 187 ? 6.333 23.885 -48.571 1.00 44.62 187 GLU A C 1
ATOM 1496 O O . GLU A 1 187 ? 7.521 23.859 -48.855 1.00 44.62 187 GLU A O 1
ATOM 1501 N N . GLY A 1 188 ? 5.966 24.919 -47.808 1.00 49.78 188 GLY A N 1
ATOM 1502 C CA . GLY A 1 188 ? 5.292 24.831 -46.514 1.00 49.78 188 GLY A CA 1
ATOM 1503 C C . GLY A 1 188 ? 6.330 24.569 -45.412 1.00 49.78 188 GLY A C 1
ATOM 1504 O O . GLY A 1 188 ? 6.692 23.413 -45.245 1.00 49.78 188 GLY A O 1
ATOM 1505 N N . PRO A 1 189 ? 6.840 25.572 -44.661 1.00 56.31 189 PRO A N 1
ATOM 1506 C CA . PRO A 1 189 ? 7.531 25.272 -43.415 1.00 56.31 189 PRO A CA 1
ATOM 1507 C C . PRO A 1 189 ? 6.484 24.769 -42.420 1.00 56.31 189 PRO A C 1
ATOM 1509 O O . PRO A 1 189 ? 5.635 25.520 -41.935 1.00 56.31 189 PRO A O 1
ATOM 1512 N N . GLU A 1 190 ? 6.516 23.459 -42.217 1.00 45.62 190 GLU A N 1
ATOM 1513 C CA . GLU A 1 190 ? 5.820 22.740 -41.166 1.00 45.62 190 GLU A CA 1
ATOM 1514 C C . GLU A 1 190 ? 6.172 23.393 -39.825 1.00 45.62 190 GLU A C 1
ATOM 1516 O O . GLU A 1 190 ? 7.340 23.599 -39.491 1.00 45.62 190 GLU A O 1
ATOM 1521 N N . ALA A 1 191 ? 5.136 23.822 -39.109 1.00 49.31 191 ALA A N 1
ATOM 1522 C CA . ALA A 1 191 ? 5.267 24.429 -37.802 1.00 49.31 191 ALA A CA 1
ATOM 1523 C C . ALA A 1 191 ? 5.899 23.421 -36.837 1.00 49.31 191 ALA A C 1
ATOM 1525 O O . ALA A 1 191 ? 5.368 22.328 -36.642 1.00 49.31 191 ALA A O 1
ATOM 1526 N N . GLU A 1 192 ? 7.003 23.816 -36.206 1.00 52.56 192 GLU A N 1
ATOM 1527 C CA . GLU A 1 192 ? 7.514 23.155 -35.011 1.00 52.56 192 GLU A CA 1
ATOM 1528 C C . GLU A 1 192 ? 6.401 23.088 -33.950 1.00 52.56 192 GLU A C 1
ATOM 1530 O O . GLU A 1 192 ? 5.845 24.128 -33.574 1.00 52.56 192 GLU A O 1
ATOM 1535 N N . PRO A 1 193 ? 6.066 21.905 -33.413 1.00 50.69 193 PRO A N 1
ATOM 1536 C CA . PRO A 1 193 ? 5.311 21.836 -32.182 1.00 50.69 193 PRO A CA 1
ATOM 1537 C C . PRO A 1 193 ? 6.272 22.112 -31.023 1.00 50.69 193 PRO A C 1
ATOM 1539 O O . PRO A 1 193 ? 6.989 21.229 -30.551 1.00 50.69 193 PRO A O 1
ATOM 1542 N N . THR A 1 194 ? 6.261 23.354 -30.542 1.00 49.66 194 THR A N 1
ATOM 1543 C CA . THR A 1 194 ? 6.768 23.711 -29.215 1.00 49.66 194 THR A CA 1
ATOM 1544 C C . THR A 1 194 ? 5.960 22.942 -28.174 1.00 49.66 194 THR A C 1
ATOM 1546 O O . THR A 1 194 ? 4.845 23.324 -27.817 1.00 49.66 194 THR A O 1
ATOM 1549 N N . ILE A 1 195 ? 6.514 21.830 -27.699 1.00 51.28 195 ILE A N 1
ATOM 1550 C CA . ILE A 1 195 ? 6.021 21.134 -26.513 1.00 51.28 195 ILE A CA 1
ATOM 1551 C C . ILE A 1 195 ? 6.317 22.041 -25.307 1.00 51.28 195 ILE A C 1
ATOM 1553 O O . ILE A 1 195 ? 7.461 22.480 -25.151 1.00 51.28 195 ILE A O 1
ATOM 1557 N N . PRO A 1 196 ? 5.327 22.353 -24.453 1.00 49.34 196 PRO A N 1
ATOM 1558 C CA . PRO A 1 196 ? 5.568 23.130 -23.250 1.00 49.34 196 PRO A CA 1
ATOM 1559 C C . PRO A 1 196 ? 6.432 22.309 -22.289 1.00 49.34 196 PRO A C 1
ATOM 1561 O O . PRO A 1 196 ? 6.051 21.223 -21.853 1.00 49.34 196 PRO A O 1
ATOM 1564 N N . ALA A 1 197 ? 7.610 22.845 -21.970 1.00 50.69 197 ALA A N 1
ATOM 1565 C CA . ALA A 1 197 ? 8.420 22.399 -20.851 1.00 50.69 197 ALA A CA 1
ATOM 1566 C C . ALA A 1 197 ? 7.698 22.791 -19.560 1.00 50.69 197 ALA A C 1
ATOM 1568 O O . ALA A 1 197 ? 7.925 23.869 -19.013 1.00 50.69 197 ALA A O 1
ATOM 1569 N N . ASP A 1 198 ? 6.804 21.918 -19.106 1.00 43.00 198 ASP A N 1
ATOM 1570 C CA . ASP A 1 198 ? 6.226 22.010 -17.781 1.00 43.00 198 ASP A CA 1
ATOM 1571 C C . ASP A 1 198 ? 6.911 21.004 -16.846 1.00 43.00 198 ASP A C 1
ATOM 1573 O O . ASP A 1 198 ? 6.845 19.787 -17.011 1.00 43.00 198 ASP A O 1
ATOM 1577 N N . SER A 1 199 ? 7.597 21.598 -15.870 1.00 52.91 199 SER A N 1
ATOM 1578 C CA . SER A 1 199 ? 7.650 21.157 -14.478 1.00 52.91 199 SER A CA 1
ATOM 1579 C C . SER A 1 199 ? 8.190 19.748 -14.169 1.00 52.91 199 SER A C 1
ATOM 1581 O O . SER A 1 199 ? 7.465 18.831 -13.797 1.00 52.91 199 SER A O 1
ATOM 1583 N N . LEU A 1 200 ? 9.524 19.646 -14.098 1.00 47.31 200 LEU A N 1
ATOM 1584 C CA . LEU A 1 200 ? 10.203 18.744 -13.160 1.00 47.31 200 LEU A CA 1
ATOM 1585 C C . LEU A 1 200 ? 11.118 19.546 -12.225 1.00 47.31 200 LEU A C 1
ATOM 1587 O O . LEU A 1 200 ? 12.316 19.678 -12.450 1.00 47.31 200 LEU A O 1
ATOM 1591 N N . ILE A 1 201 ? 10.530 20.063 -11.146 1.00 46.28 201 ILE A N 1
ATOM 1592 C CA . ILE A 1 201 ? 11.241 20.279 -9.881 1.00 46.28 201 ILE A CA 1
ATOM 1593 C C . ILE A 1 201 ? 10.480 19.465 -8.835 1.00 46.28 201 ILE A C 1
ATOM 1595 O O . ILE A 1 201 ? 9.553 19.948 -8.190 1.00 46.28 201 ILE A O 1
ATOM 1599 N N . LEU A 1 202 ? 10.843 18.190 -8.711 1.00 43.62 202 LEU A N 1
ATOM 1600 C CA . LEU A 1 202 ? 10.565 17.410 -7.512 1.00 43.62 202 LEU A CA 1
ATOM 1601 C C . LEU A 1 202 ? 11.748 17.641 -6.576 1.00 43.62 202 LEU A C 1
ATOM 1603 O O . LEU A 1 202 ? 12.817 17.065 -6.755 1.00 43.62 202 LEU A O 1
ATOM 1607 N N . ASN A 1 203 ? 11.549 18.544 -5.617 1.00 45.56 203 ASN A N 1
ATOM 1608 C CA . ASN A 1 203 ? 12.420 18.667 -4.459 1.00 45.56 203 ASN A CA 1
ATOM 1609 C C . ASN A 1 203 ? 12.413 17.333 -3.699 1.00 45.56 203 ASN A C 1
ATOM 1611 O O . ASN A 1 203 ? 11.344 16.829 -3.341 1.00 45.56 203 ASN A O 1
ATOM 1615 N N . GLU A 1 204 ? 13.597 16.783 -3.442 1.00 56.50 204 GLU A N 1
ATOM 1616 C CA . GLU A 1 204 ? 13.798 15.786 -2.392 1.00 56.50 204 GLU A CA 1
ATOM 1617 C C . GLU A 1 204 ? 13.364 16.375 -1.040 1.00 56.50 204 GLU A C 1
ATOM 1619 O O . GLU A 1 204 ? 13.790 17.480 -0.697 1.00 56.50 204 GLU A O 1
ATOM 1624 N N . PRO A 1 205 ? 12.558 15.669 -0.232 1.00 56.88 205 PRO A N 1
ATOM 1625 C CA . PRO A 1 205 ? 12.478 15.963 1.184 1.00 56.88 205 PRO A CA 1
ATOM 1626 C C . PRO A 1 205 ? 13.607 15.226 1.914 1.00 56.88 205 PRO A C 1
ATOM 1628 O O . PRO A 1 205 ? 13.622 13.994 1.987 1.00 56.88 205 PRO A O 1
ATOM 1631 N N . GLU A 1 206 ? 14.540 15.999 2.472 1.00 62.09 206 GLU A N 1
ATOM 1632 C CA . GLU A 1 206 ? 15.453 15.535 3.517 1.00 62.09 206 GLU A CA 1
ATOM 1633 C C . GLU A 1 206 ? 14.675 14.973 4.728 1.00 62.09 206 GLU A C 1
ATOM 1635 O O . GLU A 1 206 ? 13.545 15.389 5.006 1.00 62.09 206 GLU A O 1
ATOM 1640 N N . PRO A 1 207 ? 15.263 14.030 5.485 1.00 52.12 207 PRO A N 1
ATOM 1641 C CA . PRO A 1 207 ? 14.619 13.438 6.649 1.00 52.12 207 PRO A CA 1
ATOM 1642 C C . PRO A 1 207 ? 14.629 14.403 7.846 1.00 52.12 207 PRO A C 1
ATOM 1644 O O . PRO A 1 207 ? 15.633 14.542 8.545 1.00 52.12 207 PRO A O 1
ATOM 1647 N N . GLU A 1 208 ? 13.482 15.022 8.136 1.00 48.03 208 GLU A N 1
ATOM 1648 C CA . GLU A 1 208 ? 13.277 15.750 9.390 1.00 48.03 208 GLU A CA 1
ATOM 1649 C C . GLU A 1 208 ? 13.255 14.789 10.588 1.00 48.03 208 GLU A C 1
ATOM 1651 O O . GLU A 1 208 ? 12.403 13.910 10.738 1.00 48.03 208 GLU A O 1
ATOM 1656 N N . THR A 1 209 ? 14.205 15.000 11.492 1.00 51.41 209 THR A N 1
ATOM 1657 C CA . THR A 1 209 ? 14.220 14.442 12.840 1.00 51.41 209 THR A CA 1
ATOM 1658 C C . THR A 1 209 ? 13.046 14.996 13.650 1.00 51.41 209 THR A C 1
ATOM 1660 O O . THR A 1 209 ? 12.975 16.196 13.918 1.00 51.41 209 THR A O 1
ATOM 1663 N N . HIS A 1 210 ? 12.134 14.122 14.077 1.00 46.41 210 HIS A N 1
ATOM 1664 C CA . HIS A 1 210 ? 11.001 14.478 14.928 1.00 46.41 210 HIS A CA 1
ATOM 1665 C C . HIS A 1 210 ? 11.442 15.019 16.299 1.00 46.41 210 HIS A C 1
ATOM 1667 O O . HIS A 1 210 ? 11.933 14.274 17.146 1.00 46.41 210 HIS A O 1
ATOM 1673 N N . ASN A 1 211 ? 11.167 16.301 16.542 1.00 53.38 211 ASN A N 1
ATOM 1674 C CA . ASN A 1 211 ? 11.044 16.893 17.875 1.00 53.38 211 ASN A CA 1
ATOM 1675 C C . ASN A 1 211 ? 9.542 17.031 18.205 1.00 53.38 211 ASN A C 1
ATOM 1677 O O . ASN A 1 211 ? 8.835 17.739 17.487 1.00 53.38 211 ASN A O 1
ATOM 1681 N N . PRO A 1 212 ? 9.009 16.386 19.259 1.00 50.00 212 PRO A N 1
ATOM 1682 C CA . PRO A 1 212 ? 7.588 16.445 19.580 1.00 50.00 212 PRO A CA 1
ATOM 1683 C C . PRO A 1 212 ? 7.305 17.611 20.534 1.00 50.00 212 PRO A C 1
ATOM 1685 O O . PRO A 1 212 ? 7.216 17.422 21.743 1.00 50.00 212 PRO A O 1
ATOM 1688 N N . SER A 1 213 ? 7.171 18.829 20.011 1.00 60.12 213 SER A N 1
ATOM 1689 C CA . SER A 1 213 ? 6.544 19.923 20.765 1.00 60.12 213 SER A CA 1
ATOM 1690 C C . SER A 1 213 ? 6.111 21.058 19.840 1.00 60.12 213 SER A C 1
ATOM 1692 O O . SER A 1 213 ? 6.795 22.070 19.700 1.00 60.12 213 SER A O 1
ATOM 1694 N N . SER A 1 214 ? 4.955 20.901 19.200 1.00 54.78 214 SER A N 1
ATOM 1695 C CA . SER A 1 214 ? 4.195 22.047 18.703 1.00 54.78 214 SER A CA 1
ATOM 1696 C C . SER A 1 214 ? 2.690 21.744 18.695 1.00 54.78 214 SER A C 1
ATOM 1698 O O . SER A 1 214 ? 2.292 20.589 18.512 1.00 54.78 214 SER A O 1
ATOM 1700 N N . PRO A 1 215 ? 1.828 22.743 18.967 1.00 55.97 215 PRO A N 1
ATOM 1701 C CA . PRO A 1 215 ? 0.389 22.542 19.095 1.00 55.97 215 PRO A CA 1
ATOM 1702 C C . PRO A 1 215 ? -0.259 22.451 17.709 1.00 55.97 215 PRO A C 1
ATOM 1704 O O . PRO A 1 215 ? -0.006 23.287 16.843 1.00 55.97 215 PRO A O 1
ATOM 1707 N N . LEU A 1 216 ? -1.114 21.446 17.514 1.00 55.12 216 LEU A N 1
ATOM 1708 C CA . LEU A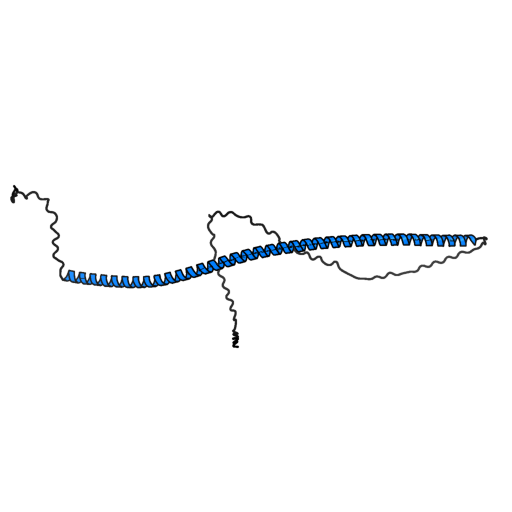 1 216 ? -1.880 21.236 16.282 1.00 55.12 216 LEU A CA 1
ATOM 1709 C C . LEU A 1 216 ? -2.765 22.456 15.949 1.00 55.12 216 LEU A C 1
ATOM 1711 O O . LEU A 1 216 ? -3.450 22.959 16.845 1.00 55.12 216 LEU A O 1
ATOM 1715 N N . PRO A 1 217 ? -2.832 22.905 14.681 1.00 50.47 217 PRO A N 1
ATOM 1716 C CA . PRO A 1 217 ? -3.796 23.913 14.268 1.00 50.47 217 PRO A CA 1
ATOM 1717 C C . PRO A 1 217 ? -5.203 23.310 14.137 1.00 50.47 217 PRO A C 1
ATOM 1719 O O . PRO A 1 217 ? -5.390 22.178 13.688 1.00 50.47 217 PRO A O 1
ATOM 1722 N N . SER A 1 218 ? -6.205 24.096 14.532 1.00 47.19 218 SER A N 1
ATOM 1723 C CA . SER A 1 218 ? -7.627 23.757 14.465 1.00 47.19 218 SER A CA 1
ATOM 1724 C C . SER A 1 218 ? -8.079 23.441 13.035 1.00 47.19 218 SER A C 1
ATOM 1726 O O . SER A 1 218 ? -8.019 24.294 12.151 1.00 47.19 218 SER A O 1
ATOM 1728 N N . ILE A 1 219 ? -8.596 22.229 12.824 1.00 49.28 219 ILE A N 1
ATOM 1729 C CA . ILE A 1 219 ? -9.264 21.825 11.582 1.00 49.28 219 ILE A CA 1
ATOM 1730 C C . ILE A 1 219 ? -10.649 22.479 11.527 1.00 49.28 219 ILE A C 1
ATOM 1732 O O . ILE A 1 219 ? -11.520 22.196 12.351 1.00 49.28 219 ILE A O 1
ATOM 1736 N N . ALA A 1 220 ? -10.858 23.342 10.533 1.00 44.03 220 ALA A N 1
ATOM 1737 C CA . ALA A 1 220 ? -12.176 23.830 10.155 1.00 44.03 220 ALA A CA 1
ATOM 1738 C C . ALA A 1 220 ? -12.929 22.728 9.392 1.00 44.03 220 ALA A C 1
ATOM 1740 O O . ALA A 1 220 ? -12.501 22.277 8.329 1.00 44.03 220 ALA A O 1
ATOM 1741 N N . VAL A 1 221 ? -14.062 22.290 9.942 1.00 46.16 221 VAL A N 1
ATOM 1742 C CA . VAL A 1 221 ? -14.984 21.346 9.302 1.00 46.16 221 VAL A CA 1
ATOM 1743 C C . VAL A 1 221 ? -15.838 22.118 8.296 1.00 46.16 221 VAL A C 1
ATOM 1745 O O . VAL A 1 221 ? -16.824 22.753 8.665 1.00 46.16 221 VAL A O 1
ATOM 1748 N N . LEU A 1 222 ? -15.460 22.079 7.018 1.00 47.97 222 LEU A N 1
ATOM 1749 C CA . LEU A 1 222 ? -16.315 22.531 5.921 1.00 47.97 222 LEU A CA 1
ATOM 1750 C C . LEU A 1 222 ? -17.223 21.380 5.484 1.00 47.97 222 LEU A C 1
ATOM 1752 O O . LEU A 1 222 ? -16.804 20.440 4.813 1.00 47.97 222 LEU A O 1
ATOM 1756 N N . GLY A 1 223 ? -18.485 21.468 5.897 1.00 44.91 223 GLY A N 1
ATOM 1757 C CA . GLY A 1 223 ? -19.562 20.649 5.367 1.00 44.91 223 GLY A CA 1
ATOM 1758 C C . GLY A 1 223 ? -19.957 21.113 3.967 1.00 44.91 223 GLY A C 1
ATOM 1759 O O . GLY A 1 223 ? -20.320 22.268 3.767 1.00 44.91 223 GLY A O 1
ATOM 1760 N N . ALA A 1 224 ? -19.949 20.190 3.013 1.00 48.75 224 ALA A N 1
ATOM 1761 C CA . ALA A 1 224 ? -20.723 20.302 1.786 1.00 48.75 224 ALA A CA 1
ATOM 1762 C C . ALA A 1 224 ? -21.194 18.901 1.396 1.00 48.75 224 ALA A C 1
ATOM 1764 O O . ALA A 1 224 ? -20.450 18.091 0.848 1.00 48.75 224 ALA A O 1
ATOM 1765 N N . GLY A 1 225 ? -22.446 18.605 1.742 1.00 45.81 225 GLY A N 1
ATOM 1766 C CA . GLY A 1 225 ? -23.140 17.431 1.246 1.00 45.81 225 GLY A CA 1
ATOM 1767 C C . GLY A 1 225 ? -23.425 17.574 -0.246 1.00 45.81 225 GLY A C 1
ATOM 1768 O O . GLY A 1 225 ? -23.975 18.579 -0.690 1.00 45.81 225 GLY A O 1
ATOM 1769 N N . LYS A 1 226 ? -23.109 16.529 -1.006 1.00 55.59 226 LYS A N 1
ATOM 1770 C CA . LYS A 1 226 ? -23.820 16.194 -2.238 1.00 55.59 226 LYS A CA 1
ATOM 1771 C C . LYS A 1 226 ? -24.140 14.707 -2.205 1.00 55.59 226 LYS A C 1
ATOM 1773 O O . LYS A 1 226 ? -23.273 13.859 -2.374 1.00 55.59 226 LYS A O 1
ATOM 1778 N N . VAL A 1 227 ? -25.411 14.429 -1.935 1.00 46.25 227 VAL A N 1
ATOM 1779 C CA . VAL A 1 227 ? -26.052 13.130 -2.125 1.00 46.25 227 VAL A CA 1
ATOM 1780 C C . VAL A 1 227 ? -26.299 12.987 -3.624 1.00 46.25 227 VAL A C 1
ATOM 1782 O O . VAL A 1 227 ? -27.084 13.744 -4.189 1.00 46.25 227 VAL A O 1
ATOM 1785 N N . LEU A 1 228 ? -25.612 12.049 -4.272 1.00 50.62 228 LEU A N 1
ATOM 1786 C CA . LEU A 1 228 ? -26.013 11.550 -5.582 1.00 50.62 228 LEU A CA 1
ATOM 1787 C C . LEU A 1 228 ? -26.813 10.271 -5.348 1.00 50.62 228 LEU A C 1
ATOM 1789 O O . LEU A 1 228 ? -26.266 9.246 -4.946 1.00 50.62 228 LEU A O 1
ATOM 1793 N N . ALA A 1 229 ? -28.123 10.375 -5.556 1.00 47.56 229 ALA A N 1
ATOM 1794 C CA . ALA A 1 229 ? -28.994 9.231 -5.746 1.00 47.56 229 ALA A CA 1
ATOM 1795 C C . ALA A 1 229 ? -28.592 8.553 -7.062 1.00 47.56 229 ALA A C 1
ATOM 1797 O O . ALA A 1 229 ? -28.645 9.169 -8.125 1.00 47.56 229 ALA A O 1
ATOM 1798 N N . GLY A 1 230 ? -28.130 7.311 -6.969 1.00 47.00 230 GLY A N 1
ATOM 1799 C CA . GLY A 1 230 ? -27.898 6.434 -8.106 1.00 47.00 230 GLY A CA 1
ATOM 1800 C C . GLY A 1 230 ? -28.721 5.177 -7.902 1.00 47.00 230 GLY A C 1
ATOM 1801 O O . GLY A 1 230 ? -28.323 4.297 -7.141 1.00 47.00 230 GLY A O 1
ATOM 1802 N N . ASP A 1 231 ? -29.878 5.131 -8.554 1.00 52.41 231 ASP A N 1
ATOM 1803 C CA . ASP A 1 231 ? -30.721 3.948 -8.660 1.00 52.41 231 ASP A CA 1
ATOM 1804 C C . ASP A 1 231 ? -29.951 2.841 -9.391 1.00 52.41 231 ASP A C 1
ATOM 1806 O O . ASP A 1 231 ? -29.721 2.928 -10.596 1.00 52.41 231 ASP A O 1
ATOM 1810 N N . TYR A 1 232 ? -29.567 1.780 -8.679 1.00 48.41 232 TYR A N 1
ATOM 1811 C CA . TYR A 1 232 ? -29.191 0.515 -9.309 1.00 48.41 232 TYR A CA 1
ATOM 1812 C C . TYR A 1 232 ? -30.271 -0.522 -9.034 1.00 48.41 232 TYR A C 1
ATOM 1814 O O . TYR A 1 232 ? -30.345 -1.156 -7.981 1.00 48.41 232 TYR A O 1
ATOM 1822 N N . SER A 1 233 ? -31.138 -0.617 -10.038 1.00 58.94 233 SER A N 1
ATOM 1823 C CA . SER A 1 233 ? -32.142 -1.646 -10.235 1.00 58.94 233 SER A CA 1
ATOM 1824 C C . SER A 1 233 ? -31.506 -3.034 -10.354 1.00 58.94 233 SER A C 1
ATOM 1826 O O . SER A 1 233 ? -30.396 -3.217 -10.851 1.00 58.94 233 SER A O 1
ATOM 1828 N N . SER A 1 234 ? -32.265 -3.999 -9.863 1.00 49.53 234 SER A N 1
ATOM 1829 C CA . SER A 1 234 ? -32.008 -5.420 -9.696 1.00 49.53 234 SER A CA 1
ATOM 1830 C C . SER A 1 234 ? -31.594 -6.165 -10.968 1.00 49.53 234 SER A C 1
ATOM 1832 O O . SER A 1 234 ? -32.227 -6.015 -12.008 1.00 49.53 234 SER A O 1
ATOM 1834 N N . GLN A 1 235 ? -30.681 -7.133 -10.831 1.00 50.09 235 GLN A N 1
ATOM 1835 C CA . GLN A 1 235 ? -30.831 -8.421 -11.517 1.00 50.09 235 GLN A CA 1
ATOM 1836 C C . GLN A 1 235 ? -30.092 -9.537 -10.773 1.00 50.09 235 GLN A C 1
ATOM 1838 O O . GLN A 1 235 ? -28.869 -9.642 -10.787 1.00 50.09 235 GLN A O 1
ATOM 1843 N N . SER A 1 236 ? -30.877 -10.372 -10.090 1.00 43.97 236 SER A N 1
ATOM 1844 C CA . SER A 1 236 ? -30.449 -11.654 -9.548 1.00 43.97 236 SER A CA 1
ATOM 1845 C C . SER A 1 236 ? -30.456 -12.699 -10.662 1.00 43.97 236 SER A C 1
ATOM 1847 O O . SER A 1 236 ? -31.513 -12.958 -11.238 1.00 43.97 236 SER A O 1
ATOM 1849 N N . TYR A 1 237 ? -29.328 -13.358 -10.901 1.00 58.22 237 TYR A N 1
ATOM 1850 C CA . TYR A 1 237 ? -29.315 -14.661 -11.558 1.00 58.22 237 TYR A CA 1
ATOM 1851 C C . TYR A 1 237 ? -28.866 -15.707 -10.540 1.00 58.22 237 TYR A C 1
ATOM 1853 O O . TYR A 1 237 ? -27.701 -15.783 -10.160 1.00 58.22 237 TYR A O 1
ATOM 1861 N N . PHE A 1 238 ? -29.839 -16.490 -10.076 1.00 51.53 238 PHE A N 1
ATOM 1862 C CA . PHE A 1 238 ? -29.610 -17.794 -9.470 1.00 51.53 238 PHE A CA 1
ATOM 1863 C C . PHE A 1 238 ? -29.100 -18.733 -10.567 1.00 51.53 238 PHE A C 1
ATOM 1865 O O . PHE A 1 238 ? -29.820 -18.998 -11.527 1.00 51.53 238 PHE A O 1
ATOM 1872 N N . ALA A 1 239 ? -27.883 -19.251 -10.420 1.00 55.69 239 ALA A N 1
ATOM 1873 C CA . ALA A 1 239 ? -27.413 -20.399 -11.183 1.00 55.69 239 ALA A CA 1
ATOM 1874 C C . ALA A 1 239 ? -27.327 -21.601 -10.239 1.00 55.69 239 ALA A C 1
ATOM 1876 O O . ALA A 1 239 ? -26.391 -21.756 -9.459 1.00 55.69 239 ALA A O 1
ATOM 1877 N N . THR A 1 240 ? -28.364 -22.429 -10.304 1.00 55.88 240 THR A N 1
ATOM 1878 C CA . THR A 1 240 ? -28.410 -23.775 -9.742 1.00 55.88 240 THR A CA 1
ATOM 1879 C C . THR A 1 240 ? -27.604 -24.702 -10.647 1.00 55.88 240 THR A C 1
ATOM 1881 O O . THR A 1 240 ? -27.974 -24.912 -11.802 1.00 55.88 240 THR A O 1
ATOM 1884 N N . HIS A 1 241 ? -26.536 -25.302 -10.129 1.00 54.38 241 HIS A N 1
ATOM 1885 C CA . HIS A 1 241 ? -25.948 -26.504 -10.718 1.00 54.38 241 HIS A CA 1
ATOM 1886 C C . HIS A 1 241 ? -25.928 -27.621 -9.676 1.00 54.38 241 HIS A C 1
ATOM 1888 O O . HIS A 1 241 ? -25.096 -27.656 -8.777 1.00 54.38 241 HIS A O 1
ATOM 1894 N N . MET A 1 242 ? -26.918 -28.503 -9.816 1.00 48.56 242 MET A N 1
ATOM 1895 C CA . MET A 1 242 ? -26.823 -29.921 -9.498 1.00 48.56 242 MET A CA 1
ATOM 1896 C C . MET A 1 242 ? -26.438 -30.637 -10.791 1.00 48.56 242 MET A C 1
ATOM 1898 O O . MET A 1 242 ? -27.218 -30.548 -11.738 1.00 48.56 242 MET A O 1
ATOM 1902 N N . ILE A 1 243 ? -25.293 -31.322 -10.801 1.00 59.19 243 ILE A N 1
ATOM 1903 C CA . ILE A 1 243 ? -25.125 -32.742 -11.170 1.00 59.19 243 ILE A CA 1
ATOM 1904 C C . ILE A 1 243 ? -23.993 -33.272 -10.290 1.00 59.19 243 ILE A C 1
ATOM 1906 O O . ILE A 1 243 ? -22.956 -32.576 -10.215 1.00 59.19 243 ILE A O 1
#

Secondary structure (DSSP, 8-state):
------TTS--------------PPPPHHHHHHHHHHHHHHHHHHHHHHHHHHHHHHHHHHHHHHHHHHHHHHHHHHHHHHHHHHHHHHHHHHHHHHHHHHHHHHHHHHHHHHHHHHHHHHHHHHHHHHHHHHHHHHHHHHHHHHHHHHHHHHHHHHTT------------------------------PPP----------------------PPPPPP-----------------------

pLDDT: mean 76.48, std 23.11, range [37.97, 98.75]

Foldseek 3Di:
DDDDDDPVVPPDPDPDDDDDPPDDDDDPVRVVVVVVVVVVVVVVVVVVVVVVVVVVVVVVVVVVVVVVVVVVVVVVVVVVVVVVVVVVVVVVVVVVVVVVVVVVVVVVVVVVVVVVVVVVVVVVVVVVVVVVVVVVVVVVVVVVVVVVVVVVVVVVVVPPDDDDDDDDDDDDDDDDDDDDDDDDDDDDDDDDPPDDPDDDDPDDDDDDDDDPDDDDDDDDDDDDDDDDDDDDDDDDDDDDDDD

Sequence (243 aa):
MQRICTLKDVEDGEKLGSPPLNRYPPSRAEIEEQLVRANQDCETAIDCGNRLLARCKVLYKENRRIQDKQKKYTLLFKQLTESNTELKSLVVNERKSHAELEAKYLEEIKSLKSELENVQELSERNLKSKDSFISCLWGYLRGQQAEMELLHFKHSASRCGSPQSQGEASHELTVIGDKQPKEGGKEGPEAEPTIPADSLILNEPEPETHNPSSPLPSIAVLGAGKVLAGDYSSQSYFATHMI